Protein AF-A0A147KEQ2-F1 (afdb_monomer_lite)

Foldseek 3Di:
DAFKKKKFFQDDPAQLLLQQLLCQLQLFQAKEDERFKIKTKHQLCVQQNFHDMKIKMKGFPDPPVPDDDCVQPLFLSVNTGMMIMIGTHNRSQVRADDDPSHSQVSSVVSCVVVQGWMWMAGDVRQWTQWTAHNVPGIDGDVVTHGRPDNVNCVPPPSNPPDPPPDPDDPQQQQAWWKWKWKDDDQWIWIFTAPHALHATFPDTYIYSHDLVPQLVQLVNVVSSSSQRSVPDTRDGDPCPLVVVCVVVVHHSQVRQVPIFMWMWIDHRFKIWIFTFHQDPDDSRGDHGHHTQDMDGDDPGSNSSSVVSSVSVVSSVVVD

Secondary structure (DSSP, 8-state):
--EEEEEEES--S-HHHHHHHHHHHTT-SEEEE-SSEEEEEEEHHHHHS-SSEEEEEEEE----SSSS--TTTTSGGGG--EEEEEEE-HHHHHTS-STTS-HHHHHHHHHGGG-S-EEEEETTTTEEEEEEETTTEEEEEEEEEETT-THHHHH-GGGSPPPPPP--SSS----SEEEEEEEETTEEEEEEESSTT--BBSPEEEESS-TT-HHHHHHHHHHHHHHHHTSS--PBPS-HHHHHHHHHTS-HHHHHHH--EEEEEE-SSEEEEEEE-PPTTS-----EEEEEEEEEPPSSHHHHHHHHHHHHHHHHH--

Radius of gyration: 20.75 Å; chains: 1; bounding box: 40×43×59 Å

Structure (mmCIF, N/CA/C/O backbone):
data_AF-A0A147KEQ2-F1
#
_entry.id   AF-A0A147KEQ2-F1
#
loop_
_atom_site.group_PDB
_atom_site.id
_atom_site.type_symbol
_atom_site.label_atom_id
_atom_site.label_alt_id
_atom_site.label_comp_id
_atom_site.label_asym_id
_atom_site.label_entity_id
_atom_site.label_seq_id
_atom_site.pdbx_PDB_ins_code
_atom_site.Cartn_x
_atom_site.Cartn_y
_atom_site.Cartn_z
_atom_site.occupancy
_atom_site.B_iso_or_equiv
_atom_site.auth_seq_id
_atom_site.auth_comp_id
_atom_site.auth_asym_id
_atom_site.auth_atom_id
_atom_site.pdbx_PDB_model_num
ATOM 1 N N . MET A 1 1 ? 4.276 16.024 20.738 1.00 52.38 1 MET A N 1
ATOM 2 C CA . MET A 1 1 ? 3.709 14.678 20.564 1.00 52.38 1 MET A CA 1
ATOM 3 C C . MET A 1 1 ? 2.244 14.835 20.260 1.00 52.38 1 MET A C 1
ATOM 5 O O . MET A 1 1 ? 1.554 15.403 21.098 1.00 52.38 1 MET A O 1
ATOM 9 N N . GLY A 1 2 ? 1.858 14.538 19.021 1.00 70.56 2 GLY A N 1
ATOM 10 C CA . GLY A 1 2 ? 0.470 14.537 18.566 1.00 70.56 2 GLY A CA 1
ATOM 11 C C . GLY A 1 2 ? -0.326 13.374 19.154 1.00 70.56 2 GLY A C 1
ATOM 12 O O . GLY A 1 2 ? 0.049 12.885 20.215 1.00 70.56 2 GLY A O 1
ATOM 13 N N . GLY A 1 3 ? -1.398 12.977 18.476 1.00 80.12 3 GLY A N 1
ATOM 14 C CA . GLY A 1 3 ? -2.127 11.750 18.787 1.00 80.12 3 GLY A CA 1
ATOM 15 C C . GLY A 1 3 ? -1.758 10.647 17.797 1.00 80.12 3 GLY A C 1
ATOM 16 O O . GLY A 1 3 ? -1.505 10.941 16.624 1.00 80.12 3 GLY A O 1
ATOM 17 N N . THR A 1 4 ? -1.772 9.404 18.271 1.00 87.56 4 THR A N 1
ATOM 18 C CA . THR A 1 4 ? -1.543 8.200 17.463 1.00 87.56 4 THR A CA 1
ATOM 19 C C . THR A 1 4 ? -2.765 7.286 17.539 1.00 87.56 4 THR A C 1
ATOM 21 O O . THR A 1 4 ? -3.478 7.251 18.547 1.00 87.56 4 THR A O 1
ATOM 24 N N . VAL A 1 5 ? -3.062 6.595 16.439 1.00 89.81 5 VAL A N 1
ATOM 25 C CA . VAL A 1 5 ? -4.038 5.500 16.403 1.00 89.81 5 VAL A CA 1
ATOM 26 C C . VAL A 1 5 ? -3.455 4.314 15.655 1.00 89.81 5 VAL A C 1
ATOM 28 O O . VAL A 1 5 ? -2.914 4.495 14.563 1.00 89.81 5 VAL A O 1
ATOM 31 N N . ASP A 1 6 ? -3.652 3.122 16.211 1.00 93.25 6 ASP A N 1
ATOM 32 C CA . ASP A 1 6 ? -2.986 1.910 15.738 1.00 93.25 6 ASP A CA 1
ATOM 33 C C . ASP A 1 6 ? -4.007 0.861 15.304 1.00 93.25 6 ASP A C 1
ATOM 35 O O . ASP A 1 6 ? -5.067 0.670 15.922 1.00 93.25 6 ASP A O 1
ATOM 39 N N . PHE A 1 7 ? -3.693 0.186 14.203 1.00 95.00 7 PHE A N 1
ATOM 40 C CA . PHE A 1 7 ? -4.479 -0.914 13.669 1.00 95.00 7 PHE A CA 1
ATOM 41 C C . PHE A 1 7 ? -3.610 -2.154 13.550 1.00 95.00 7 PHE A C 1
ATOM 43 O O . PHE A 1 7 ? -2.604 -2.140 12.848 1.00 95.00 7 PHE A O 1
ATOM 50 N N . TYR A 1 8 ? -4.048 -3.247 14.163 1.00 93.44 8 TYR A N 1
ATOM 51 C CA . TYR A 1 8 ? -3.336 -4.517 14.118 1.00 93.44 8 TYR A CA 1
ATOM 52 C C . TYR A 1 8 ? -4.062 -5.476 13.195 1.00 93.44 8 TYR A C 1
ATOM 54 O O . TYR A 1 8 ? -5.274 -5.679 13.315 1.00 93.44 8 TYR A O 1
ATOM 62 N N . ILE A 1 9 ? -3.328 -6.038 12.244 1.00 91.56 9 ILE A N 1
ATOM 63 C CA . ILE A 1 9 ? -3.876 -6.849 11.163 1.00 91.56 9 ILE A CA 1
ATOM 64 C C . ILE A 1 9 ? -3.332 -8.258 11.289 1.00 91.56 9 ILE A C 1
ATOM 66 O O . ILE A 1 9 ? -2.126 -8.483 11.404 1.00 91.56 9 ILE A O 1
ATOM 70 N N . ARG A 1 10 ? -4.260 -9.217 11.265 1.00 86.81 10 ARG A N 1
ATOM 71 C CA . ARG A 1 10 ? -3.956 -10.589 11.635 1.00 86.81 10 ARG A CA 1
ATOM 72 C C . ARG A 1 10 ? -2.994 -11.276 10.675 1.00 86.81 10 ARG A C 1
ATOM 74 O O . ARG A 1 10 ? -1.922 -11.715 11.060 1.00 86.81 10 ARG A O 1
ATOM 81 N N . ASP A 1 11 ? -3.415 -11.380 9.425 1.00 81.25 11 ASP A N 1
ATOM 82 C CA . ASP A 1 11 ? -2.661 -12.042 8.373 1.00 81.25 11 ASP A CA 1
ATOM 83 C C . ASP A 1 11 ? -3.002 -11.369 7.046 1.00 81.25 11 ASP A C 1
ATOM 85 O O . ASP A 1 11 ? -4.174 -11.170 6.716 1.00 81.25 11 ASP A O 1
ATOM 89 N N . PHE A 1 12 ? -1.977 -10.979 6.302 1.00 83.31 12 PHE A N 1
ATOM 90 C CA . PHE A 1 12 ? -2.104 -10.330 5.006 1.00 83.31 12 PHE A CA 1
ATOM 91 C C . PHE A 1 12 ? -1.029 -10.903 4.075 1.00 83.31 12 PHE A C 1
ATOM 93 O O . PHE A 1 12 ? 0.058 -11.220 4.555 1.00 83.31 12 PHE A O 1
ATOM 100 N N . PRO A 1 13 ? -1.265 -11.016 2.753 1.00 80.94 13 PRO A N 1
ATOM 101 C CA . PRO A 1 13 ? -0.308 -11.621 1.815 1.00 80.94 13 PRO A CA 1
ATOM 102 C C . PRO A 1 13 ? 1.092 -10.979 1.705 1.00 80.94 13 PRO A C 1
ATOM 104 O O . PRO A 1 13 ? 1.870 -11.397 0.852 1.00 80.94 13 PRO A O 1
ATOM 107 N N . GLY A 1 14 ? 1.412 -9.957 2.501 1.00 86.31 14 GLY A N 1
ATOM 108 C CA . GLY A 1 14 ? 2.726 -9.319 2.569 1.00 86.31 14 GLY A CA 1
ATOM 109 C C . GLY A 1 14 ? 2.641 -7.821 2.860 1.00 86.31 14 GLY A C 1
ATOM 110 O O . GLY A 1 14 ? 1.653 -7.175 2.496 1.00 86.31 14 GLY A O 1
ATOM 111 N N . LEU A 1 15 ? 3.711 -7.268 3.447 1.00 90.38 15 LEU A N 1
ATOM 112 C CA . LEU A 1 15 ? 3.828 -5.851 3.815 1.00 90.38 15 LEU A CA 1
ATOM 113 C C . LEU A 1 15 ? 3.483 -4.929 2.638 1.00 90.38 15 LEU A C 1
ATOM 115 O O . LEU A 1 15 ? 2.547 -4.149 2.727 1.00 90.38 15 LEU A O 1
ATOM 119 N N . VAL A 1 16 ? 4.155 -5.080 1.490 1.00 91.38 16 VAL A N 1
ATOM 120 C CA . VAL A 1 16 ? 3.936 -4.213 0.315 1.00 91.38 16 VAL A CA 1
ATOM 121 C C . VAL A 1 16 ? 2.481 -4.228 -0.154 1.00 91.38 16 VAL A C 1
ATOM 123 O O . VAL A 1 16 ? 1.911 -3.176 -0.446 1.00 91.38 16 VAL A O 1
ATOM 126 N N . ARG A 1 17 ? 1.853 -5.409 -0.213 1.00 90.19 17 ARG A N 1
ATOM 127 C CA . ARG A 1 17 ? 0.449 -5.528 -0.631 1.00 90.19 17 ARG A CA 1
ATOM 128 C C . ARG A 1 17 ? -0.471 -4.839 0.371 1.00 90.19 17 ARG A C 1
ATOM 130 O O . ARG A 1 17 ? -1.402 -4.150 -0.046 1.00 90.19 17 ARG A O 1
ATOM 137 N N . LEU A 1 18 ? -0.194 -4.994 1.667 1.00 92.88 18 LEU A N 1
ATOM 138 C CA . LEU A 1 18 ? -0.937 -4.316 2.722 1.00 92.88 18 LEU A CA 1
ATOM 139 C C . LEU A 1 18 ? -0.790 -2.799 2.602 1.00 92.88 18 LEU A C 1
ATOM 141 O O . LEU A 1 18 ? -1.793 -2.092 2.613 1.00 92.88 18 LEU A O 1
ATOM 145 N N . SER A 1 19 ? 0.432 -2.299 2.418 1.00 95.00 19 SER A N 1
ATOM 146 C CA . SER A 1 19 ? 0.717 -0.869 2.298 1.00 95.00 19 SER A CA 1
ATOM 147 C C . SER A 1 19 ? 0.013 -0.243 1.097 1.00 95.00 19 SER A C 1
ATOM 149 O O . SER A 1 19 ? -0.585 0.819 1.235 1.00 95.00 19 SER A O 1
ATOM 151 N N . VAL A 1 20 ? 0.009 -0.909 -0.065 1.00 93.00 20 VAL A N 1
ATOM 152 C CA . VAL A 1 20 ? -0.732 -0.448 -1.255 1.00 93.00 20 VAL A CA 1
ATOM 153 C C . VAL A 1 20 ? -2.232 -0.396 -0.975 1.00 93.00 20 VAL A C 1
ATOM 155 O O . VAL A 1 20 ? -2.896 0.593 -1.295 1.00 93.00 20 VAL A O 1
ATOM 158 N N . ALA A 1 21 ? -2.779 -1.439 -0.350 1.00 91.88 21 ALA A N 1
ATOM 159 C CA . ALA A 1 21 ? -4.201 -1.512 -0.053 1.00 91.88 21 ALA A CA 1
ATOM 160 C C . ALA A 1 21 ? -4.627 -0.481 1.013 1.00 91.88 21 ALA A C 1
ATOM 162 O O . ALA A 1 21 ? -5.674 0.155 0.869 1.00 91.88 21 ALA A O 1
ATOM 163 N N . ALA A 1 22 ? -3.797 -0.248 2.032 1.00 94.19 22 ALA A N 1
ATOM 164 C CA . ALA A 1 22 ? -4.000 0.773 3.057 1.00 94.19 22 ALA A CA 1
ATOM 165 C C . ALA A 1 22 ? -3.891 2.191 2.476 1.00 94.19 22 ALA A C 1
ATOM 167 O O . ALA A 1 22 ? -4.789 3.010 2.678 1.00 94.19 22 ALA A O 1
ATOM 168 N N . ALA A 1 23 ? -2.856 2.468 1.677 1.00 93.81 23 ALA A N 1
ATOM 169 C CA . ALA A 1 23 ? -2.691 3.742 0.980 1.00 93.81 23 ALA A CA 1
ATOM 170 C C . ALA A 1 23 ? -3.885 4.034 0.061 1.00 93.81 23 ALA A C 1
ATOM 172 O O . ALA A 1 23 ? -4.382 5.160 0.034 1.00 93.81 23 ALA A O 1
ATOM 173 N N . ARG A 1 24 ? -4.430 3.015 -0.617 1.00 90.56 24 ARG A N 1
ATOM 174 C CA . ARG A 1 24 ? -5.682 3.131 -1.379 1.00 90.56 24 ARG A CA 1
ATOM 175 C C . ARG A 1 24 ? -6.878 3.442 -0.479 1.00 90.56 24 ARG A C 1
ATOM 177 O O . ARG A 1 24 ? -7.635 4.364 -0.784 1.00 90.56 24 ARG A O 1
ATOM 184 N N . ALA A 1 25 ? -7.065 2.699 0.613 1.00 91.38 25 ALA A N 1
ATOM 185 C CA . ALA A 1 25 ? -8.174 2.905 1.549 1.00 91.38 25 ALA A CA 1
ATOM 186 C C . ALA A 1 25 ? -8.169 4.329 2.135 1.00 91.38 25 ALA A C 1
ATOM 188 O O . ALA A 1 25 ? -9.226 4.941 2.321 1.00 91.38 25 ALA A O 1
ATOM 189 N N . PHE A 1 26 ? -6.974 4.879 2.346 1.00 93.00 26 PHE A N 1
ATOM 190 C CA . PHE A 1 26 ? -6.746 6.246 2.798 1.00 93.00 26 PHE A CA 1
ATOM 191 C C . PHE A 1 26 ? -6.518 7.254 1.663 1.00 93.00 26 PHE A C 1
ATOM 193 O O . PHE A 1 26 ? -6.190 8.404 1.927 1.00 93.00 26 PHE A O 1
ATOM 200 N N . ARG A 1 27 ? -6.742 6.876 0.399 1.00 90.56 27 ARG A N 1
ATOM 201 C CA . ARG A 1 27 ? -6.652 7.776 -0.767 1.00 90.56 27 ARG A CA 1
ATOM 202 C C . ARG A 1 27 ? -5.338 8.569 -0.834 1.00 90.56 27 ARG A C 1
ATOM 204 O O . ARG A 1 27 ? -5.335 9.719 -1.270 1.00 90.56 27 ARG A O 1
ATOM 211 N N . SER A 1 28 ? -4.239 7.970 -0.390 1.00 92.25 28 SER A N 1
ATOM 212 C CA . SER A 1 28 ? -2.930 8.606 -0.449 1.00 92.25 28 SER A CA 1
ATOM 213 C C . SER A 1 28 ? -2.462 8.719 -1.908 1.00 92.25 28 SER A C 1
ATOM 215 O O . SER A 1 28 ? -2.630 7.764 -2.676 1.00 92.25 28 SER A O 1
ATOM 217 N N . PRO A 1 29 ? -1.889 9.863 -2.326 1.00 91.44 29 PRO A N 1
ATOM 218 C CA . PRO A 1 29 ? -1.393 10.031 -3.690 1.00 91.44 29 PRO A CA 1
ATOM 219 C C . PRO A 1 29 ? -0.127 9.211 -3.961 1.00 91.44 29 PRO A C 1
ATOM 221 O O . PRO A 1 29 ? 0.128 8.865 -5.114 1.00 91.44 29 PRO A O 1
ATOM 224 N N . ALA A 1 30 ? 0.653 8.889 -2.926 1.00 93.25 30 ALA A N 1
ATOM 225 C CA . ALA A 1 30 ? 1.900 8.148 -3.048 1.00 93.25 30 ALA A CA 1
ATOM 226 C C . ALA A 1 30 ? 2.258 7.416 -1.758 1.00 93.25 30 ALA A C 1
ATOM 228 O O . ALA A 1 30 ? 1.902 7.860 -0.670 1.00 93.25 30 ALA A O 1
ATOM 229 N N . LEU A 1 31 ? 3.003 6.322 -1.894 1.00 94.88 31 LEU A N 1
ATOM 230 C CA . LEU A 1 31 ? 3.581 5.595 -0.774 1.00 94.88 31 LEU A CA 1
ATOM 231 C C . LEU A 1 31 ? 5.037 5.243 -1.062 1.00 94.88 31 LEU A C 1
ATOM 233 O O . LEU A 1 31 ? 5.384 4.871 -2.183 1.00 94.88 31 LEU A O 1
ATOM 237 N N . MET A 1 32 ? 5.865 5.297 -0.026 1.00 94.81 32 MET A N 1
ATOM 238 C CA . MET A 1 32 ? 7.230 4.793 -0.070 1.00 94.81 32 MET A CA 1
ATOM 239 C C . MET A 1 32 ? 7.308 3.498 0.732 1.00 94.81 32 MET A C 1
ATOM 241 O O . MET A 1 32 ? 6.952 3.484 1.906 1.00 94.81 32 MET A O 1
ATOM 245 N N . ALA A 1 33 ? 7.761 2.412 0.111 1.00 93.06 33 ALA A N 1
ATOM 246 C CA . ALA A 1 33 ? 7.866 1.104 0.755 1.00 93.06 33 ALA A CA 1
ATOM 247 C C . ALA A 1 33 ? 9.288 0.543 0.681 1.00 93.06 33 ALA A C 1
ATOM 249 O O . ALA A 1 33 ? 9.998 0.701 -0.313 1.00 93.06 33 ALA A O 1
ATOM 250 N N . GLY A 1 34 ? 9.697 -0.121 1.754 1.00 87.00 34 GLY A N 1
ATOM 251 C CA . GLY A 1 34 ? 10.879 -0.965 1.837 1.00 87.00 34 GLY A CA 1
ATOM 252 C C . GLY A 1 34 ? 10.498 -2.413 2.143 1.00 87.00 34 GLY A C 1
ATOM 253 O O . GLY A 1 34 ? 9.339 -2.805 2.023 1.00 87.00 34 GLY A O 1
ATOM 254 N N . ALA A 1 35 ? 11.498 -3.210 2.519 1.00 83.38 35 ALA A N 1
ATOM 255 C CA . ALA A 1 35 ? 11.290 -4.597 2.931 1.00 83.38 35 ALA A CA 1
ATOM 256 C C . ALA A 1 35 ? 10.662 -4.718 4.333 1.00 83.38 35 ALA A C 1
ATOM 258 O O . ALA A 1 35 ? 9.923 -5.664 4.575 1.00 83.38 35 ALA A O 1
ATOM 259 N N . GLU A 1 36 ? 10.958 -3.771 5.227 1.00 86.12 36 GLU A N 1
ATOM 260 C CA . GLU A 1 36 ? 10.592 -3.832 6.653 1.00 86.12 36 GLU A CA 1
ATOM 261 C C . GLU A 1 36 ? 9.460 -2.859 7.016 1.00 86.12 36 GLU A C 1
ATOM 263 O O . GLU A 1 36 ? 8.611 -3.173 7.842 1.00 86.12 36 GLU A O 1
ATOM 268 N N . GLU A 1 37 ? 9.413 -1.698 6.358 1.00 91.81 37 GLU A N 1
ATOM 269 C CA . GLU A 1 37 ? 8.437 -0.641 6.631 1.00 91.81 37 GLU A CA 1
ATOM 270 C C . GLU A 1 37 ? 7.915 -0.007 5.336 1.00 91.81 37 GLU A C 1
ATOM 272 O O . GLU A 1 37 ? 8.603 0.037 4.309 1.00 91.81 37 GLU A O 1
ATOM 277 N N . ALA A 1 38 ? 6.713 0.555 5.395 1.00 95.44 38 ALA A N 1
ATOM 278 C CA . ALA A 1 38 ? 6.206 1.486 4.397 1.00 95.44 38 ALA A CA 1
ATOM 279 C C . ALA A 1 38 ? 5.615 2.725 5.063 1.00 95.44 38 ALA A C 1
ATOM 281 O O . ALA A 1 38 ? 5.045 2.645 6.146 1.00 95.44 38 ALA A O 1
ATOM 282 N N . ARG A 1 39 ? 5.724 3.873 4.393 1.00 96.69 39 ARG A N 1
ATOM 283 C CA . ARG A 1 39 ? 5.255 5.163 4.899 1.00 96.69 39 ARG A CA 1
ATOM 284 C C . ARG A 1 39 ? 4.529 5.956 3.832 1.00 96.69 39 ARG A C 1
ATOM 286 O O . ARG A 1 39 ? 4.918 5.946 2.660 1.00 96.69 39 ARG A O 1
ATOM 293 N N . PHE A 1 40 ? 3.491 6.675 4.236 1.00 95.94 40 PHE A N 1
ATOM 294 C CA . PHE A 1 40 ? 2.772 7.597 3.365 1.00 95.94 40 PHE A CA 1
ATOM 295 C C . PHE A 1 40 ? 2.012 8.655 4.158 1.00 95.94 40 PHE A C 1
ATOM 297 O O . PHE A 1 40 ? 1.749 8.499 5.344 1.00 95.94 40 PHE A O 1
ATOM 304 N N . PHE A 1 41 ? 1.630 9.739 3.486 1.00 93.81 41 PHE A N 1
ATOM 305 C CA . PHE A 1 41 ? 0.829 10.800 4.091 1.00 93.81 41 PHE A CA 1
ATOM 306 C C . PHE A 1 41 ? -0.619 10.728 3.634 1.00 93.81 41 PHE A C 1
ATOM 308 O O . PHE A 1 41 ? -0.920 10.324 2.505 1.00 93.81 41 PHE A O 1
ATOM 315 N N . VAL A 1 42 ? -1.521 11.157 4.509 1.00 93.00 42 VAL A N 1
ATOM 316 C CA . VAL A 1 42 ? -2.957 11.201 4.237 1.00 93.00 42 VAL A CA 1
ATOM 317 C C . VAL A 1 42 ? -3.529 12.568 4.587 1.00 93.00 42 VAL A C 1
ATOM 319 O O . VAL A 1 42 ? -3.149 13.176 5.588 1.00 93.00 42 VAL A O 1
ATOM 322 N N . ASP A 1 43 ? -4.456 13.048 3.760 1.00 91.94 43 ASP A N 1
ATOM 323 C CA . ASP A 1 43 ? -5.248 14.247 4.034 1.00 91.94 43 ASP A CA 1
ATOM 324 C C . ASP A 1 43 ? -6.480 13.863 4.866 1.00 91.94 43 ASP A C 1
ATOM 326 O O . ASP A 1 43 ? -7.415 13.210 4.386 1.00 91.94 43 ASP A O 1
ATOM 330 N N . LEU A 1 44 ? -6.480 14.256 6.140 1.00 91.06 44 LEU A N 1
ATOM 331 C CA . LEU A 1 44 ? -7.560 13.929 7.065 1.00 91.06 44 LEU A CA 1
ATOM 332 C C . LEU A 1 44 ? -8.830 14.737 6.789 1.00 91.06 44 LEU A C 1
ATOM 334 O O . LEU A 1 44 ? -9.927 14.281 7.132 1.00 91.06 44 LEU A O 1
ATOM 338 N N . GLU A 1 45 ? -8.736 15.891 6.130 1.00 90.12 45 GLU A N 1
ATOM 339 C CA . GLU A 1 45 ? -9.911 16.696 5.812 1.00 90.12 45 GLU A CA 1
ATOM 340 C C . GLU A 1 45 ? -10.766 15.957 4.781 1.00 90.12 45 GLU A C 1
ATOM 342 O O . GLU A 1 45 ? -11.961 15.730 4.997 1.00 90.12 45 GLU A O 1
ATOM 347 N N . ALA A 1 46 ? -10.126 15.454 3.725 1.00 85.25 46 ALA A N 1
ATOM 348 C CA . ALA A 1 46 ? -10.774 14.664 2.684 1.00 85.25 46 ALA A CA 1
ATOM 349 C C . ALA A 1 46 ? -11.293 13.296 3.176 1.00 85.25 46 ALA A C 1
ATOM 351 O O . ALA A 1 46 ? -12.276 12.769 2.638 1.00 85.25 46 ALA A O 1
ATOM 352 N N . LEU A 1 47 ? -10.641 12.690 4.175 1.00 86.44 47 LEU A N 1
ATOM 353 C CA . LEU A 1 47 ? -10.969 11.337 4.639 1.00 86.44 47 LEU A CA 1
ATOM 354 C C . LEU A 1 47 ? -11.988 11.294 5.768 1.00 86.44 47 LEU A C 1
ATOM 356 O O . LEU A 1 47 ? -12.908 10.463 5.739 1.00 86.44 47 LEU A O 1
ATOM 360 N N . VAL A 1 48 ? -11.785 12.145 6.772 1.00 86.88 48 VAL A N 1
ATOM 361 C CA . VAL A 1 48 ? -12.490 12.105 8.054 1.00 86.88 48 VAL A CA 1
ATOM 362 C C . VAL A 1 48 ? -13.110 13.450 8.441 1.00 86.88 48 VAL A C 1
ATOM 364 O O . VAL A 1 48 ? -13.817 13.506 9.453 1.00 86.88 48 VAL A O 1
ATOM 367 N N . GLY A 1 49 ? -12.938 14.498 7.626 1.00 86.06 49 GLY A N 1
ATOM 368 C CA . GLY A 1 49 ? -13.537 15.819 7.827 1.00 86.06 49 GLY A CA 1
ATOM 369 C C . GLY A 1 49 ? -12.867 16.640 8.927 1.00 86.06 49 GLY A C 1
ATOM 370 O O . GLY A 1 49 ? -13.551 17.427 9.578 1.00 86.06 49 GLY A O 1
ATOM 371 N N . VAL A 1 50 ? -11.575 16.408 9.183 1.00 87.25 50 VAL A N 1
ATOM 372 C CA . VAL A 1 50 ? -10.792 17.126 10.201 1.00 87.25 50 VAL A CA 1
ATOM 373 C C . VAL A 1 50 ? -9.573 17.767 9.539 1.00 87.25 50 VAL A C 1
ATOM 375 O O . VAL A 1 50 ? -8.837 17.046 8.870 1.00 87.25 50 VAL A O 1
ATOM 378 N N . PRO A 1 51 ? -9.317 19.071 9.733 1.00 87.94 51 PRO A N 1
ATOM 379 C CA . PRO A 1 51 ? -8.151 19.729 9.159 1.00 87.94 51 PRO A CA 1
ATOM 380 C C . PRO A 1 51 ? -6.823 19.097 9.595 1.00 87.94 51 PRO A C 1
ATOM 382 O O . PRO A 1 51 ? -6.536 18.921 10.786 1.00 87.94 51 PRO A O 1
ATOM 385 N N . GLY A 1 52 ? -5.969 18.826 8.613 1.00 89.81 52 GLY A N 1
ATOM 386 C CA . GLY A 1 52 ? -4.594 18.395 8.828 1.00 89.81 52 GLY A CA 1
ATOM 387 C C . GLY A 1 52 ? -4.206 17.171 8.014 1.00 89.81 52 GLY A C 1
ATOM 388 O O . GLY A 1 52 ? -5.006 16.575 7.297 1.00 89.81 52 GLY A O 1
ATOM 389 N N . THR A 1 53 ? -2.942 16.801 8.153 1.00 91.88 53 THR A N 1
ATOM 390 C CA . THR A 1 53 ? -2.366 15.602 7.553 1.00 91.88 53 THR A CA 1
ATOM 391 C C . THR A 1 53 ? -1.969 14.624 8.648 1.00 91.88 53 THR A C 1
ATOM 393 O O . THR A 1 53 ? -1.670 15.040 9.772 1.00 91.88 53 THR A O 1
ATOM 396 N N . ALA A 1 54 ? -1.941 13.339 8.312 1.00 93.56 54 ALA A N 1
ATOM 397 C CA . ALA A 1 54 ? -1.325 12.317 9.147 1.00 93.56 54 ALA A CA 1
ATOM 398 C C . ALA A 1 54 ? -0.218 11.598 8.382 1.00 93.56 54 ALA A C 1
ATOM 400 O O . ALA A 1 54 ? -0.310 11.442 7.160 1.00 93.56 54 ALA A O 1
ATOM 401 N N . GLU A 1 55 ? 0.814 11.185 9.106 1.00 96.12 55 GLU A N 1
ATOM 402 C CA . GLU A 1 55 ? 1.777 10.195 8.633 1.00 96.12 55 GLU A CA 1
ATOM 403 C C . GLU A 1 55 ? 1.232 8.812 8.981 1.00 96.12 55 GLU A C 1
ATOM 405 O O . GLU A 1 55 ? 0.710 8.598 10.074 1.00 96.12 55 GLU A O 1
ATOM 410 N N . VAL A 1 56 ? 1.299 7.896 8.025 1.00 97.19 56 VAL A N 1
ATOM 411 C CA . VAL A 1 56 ? 0.916 6.500 8.196 1.00 97.19 56 VAL A CA 1
ATOM 412 C C . VAL A 1 56 ? 2.155 5.653 8.006 1.00 97.19 56 VAL A C 1
ATOM 414 O O . VAL A 1 56 ? 2.803 5.748 6.961 1.00 97.19 56 VAL A O 1
ATOM 417 N N . THR A 1 57 ? 2.427 4.802 8.983 1.00 97.25 57 THR A N 1
ATOM 418 C CA . THR A 1 57 ? 3.489 3.802 8.948 1.00 97.25 57 THR A CA 1
ATOM 419 C C . THR A 1 57 ? 2.850 2.419 8.932 1.00 97.25 57 THR A C 1
ATOM 421 O O . THR A 1 57 ? 1.854 2.188 9.611 1.00 97.25 57 THR A O 1
ATOM 424 N N . VAL A 1 58 ? 3.376 1.518 8.106 1.00 96.50 58 VAL A N 1
ATOM 425 C CA . VAL A 1 58 ? 2.962 0.113 8.032 1.00 96.50 58 VAL A CA 1
ATOM 426 C C . VAL A 1 58 ? 4.192 -0.744 8.255 1.00 96.50 58 VAL A C 1
ATOM 428 O O . VAL A 1 58 ? 5.146 -0.640 7.482 1.00 96.50 58 VAL A O 1
ATOM 431 N N . GLU A 1 59 ? 4.151 -1.595 9.270 1.00 93.44 59 GLU A N 1
ATOM 432 C CA . GLU A 1 59 ? 5.273 -2.433 9.692 1.00 93.44 59 GLU A CA 1
ATOM 433 C C . GLU A 1 59 ? 4.820 -3.884 9.876 1.00 93.44 59 GLU A C 1
ATOM 435 O O . GLU A 1 59 ? 3.655 -4.172 10.170 1.00 93.44 59 GLU A O 1
ATOM 440 N N . GLU A 1 60 ? 5.746 -4.813 9.650 1.00 88.81 60 GLU A N 1
ATOM 441 C CA . GLU A 1 60 ? 5.575 -6.203 10.056 1.00 88.81 60 GLU A CA 1
ATOM 442 C C . GLU A 1 60 ? 6.038 -6.338 11.504 1.00 88.81 60 GLU A C 1
ATOM 444 O O . GLU A 1 60 ? 7.183 -6.032 11.830 1.00 88.81 60 GLU A O 1
ATOM 449 N N . LEU A 1 61 ? 5.139 -6.806 12.364 1.00 83.88 61 LEU A N 1
ATOM 450 C CA . LEU A 1 61 ? 5.453 -7.180 13.730 1.00 83.88 61 LEU A CA 1
ATOM 451 C C . LEU A 1 61 ? 6.311 -8.436 13.648 1.00 83.88 61 LEU A C 1
ATOM 453 O O . LEU A 1 61 ? 5.820 -9.530 13.367 1.00 83.88 61 LEU A O 1
ATOM 457 N N . LEU A 1 62 ? 7.619 -8.260 13.796 1.00 66.12 62 LEU A N 1
ATOM 458 C CA . LEU A 1 62 ? 8.532 -9.386 13.839 1.00 66.12 62 LEU A CA 1
ATOM 459 C C . LEU A 1 62 ? 8.194 -10.210 15.083 1.00 66.12 62 LEU A C 1
ATOM 461 O O . LEU A 1 62 ? 8.155 -9.675 16.191 1.00 66.12 62 LEU A O 1
ATOM 465 N N . ASP A 1 63 ? 7.990 -11.517 14.897 1.00 54.47 63 ASP A N 1
ATOM 466 C CA . ASP A 1 63 ? 8.118 -12.490 15.979 1.00 54.47 63 ASP A CA 1
ATOM 467 C C . ASP A 1 63 ? 9.557 -12.356 16.483 1.00 54.47 63 ASP A C 1
ATOM 469 O O . ASP A 1 63 ? 10.482 -12.972 15.942 1.00 54.47 63 ASP A O 1
ATOM 473 N N . GLU A 1 64 ? 9.789 -11.485 17.461 1.00 47.56 64 GLU A N 1
ATOM 474 C CA . GLU A 1 64 ? 11.095 -11.360 18.074 1.00 47.56 64 GLU A CA 1
ATOM 475 C C . GLU A 1 64 ? 11.380 -12.664 18.809 1.00 47.56 64 GLU A C 1
ATOM 477 O O . GLU A 1 64 ? 11.038 -12.875 19.972 1.00 47.56 64 GLU A O 1
ATOM 482 N N . SER A 1 65 ? 12.038 -13.581 18.107 1.00 41.34 65 SER A N 1
ATOM 483 C CA . SER A 1 65 ? 12.726 -14.699 18.710 1.00 41.34 65 SER A CA 1
ATOM 484 C C . SER A 1 65 ? 13.866 -14.149 19.575 1.00 41.34 65 SER A C 1
ATOM 486 O O . SER A 1 65 ? 15.022 -14.154 19.154 1.00 41.34 65 SER A O 1
ATOM 488 N N . GLY A 1 66 ? 13.548 -13.678 20.783 1.00 42.97 66 GLY A N 1
ATOM 489 C CA . GLY A 1 66 ? 14.463 -13.752 21.914 1.00 42.97 66 GLY A CA 1
ATOM 490 C C . GLY A 1 66 ? 14.564 -12.571 22.873 1.00 42.97 66 GLY A C 1
ATOM 491 O O . GLY A 1 66 ? 14.883 -12.852 24.023 1.00 42.97 66 GLY A O 1
ATOM 492 N N . GLU A 1 67 ? 14.347 -11.309 22.485 1.00 41.97 67 GLU A N 1
ATOM 493 C CA . GLU A 1 67 ? 14.676 -10.178 23.390 1.00 41.97 67 GLU A CA 1
ATOM 494 C C . GLU A 1 67 ? 13.710 -8.971 23.369 1.00 41.97 67 GLU A C 1
ATOM 496 O O . GLU A 1 67 ? 13.912 -8.035 24.144 1.00 41.97 67 GLU A O 1
ATOM 501 N N . GLY A 1 68 ? 12.631 -9.015 22.586 1.00 40.66 68 GLY A N 1
ATOM 502 C CA . GLY A 1 68 ? 11.562 -8.012 22.589 1.00 40.66 68 GLY A CA 1
ATOM 503 C C . GLY A 1 68 ? 10.496 -8.336 23.618 1.00 40.66 68 GLY A C 1
ATOM 504 O O . GLY A 1 68 ? 10.099 -9.489 23.774 1.00 40.66 68 GLY A O 1
ATOM 505 N N . GLU A 1 69 ? 10.067 -7.325 24.359 1.00 44.62 69 GLU A N 1
ATOM 506 C CA . GLU A 1 69 ? 9.119 -7.425 25.465 1.00 44.62 69 GLU A CA 1
ATOM 507 C C . GLU A 1 69 ? 7.859 -8.240 25.114 1.00 44.62 69 GLU A C 1
ATOM 509 O O . GLU A 1 69 ? 7.334 -8.165 24.005 1.00 44.62 69 GLU A O 1
ATOM 514 N N . GLU A 1 70 ? 7.339 -8.983 26.099 1.00 53.94 70 GLU A N 1
ATOM 515 C CA . GLU A 1 70 ? 6.093 -9.770 26.067 1.00 53.94 70 GLU A CA 1
ATOM 516 C C . GLU A 1 70 ? 4.820 -8.910 25.846 1.00 53.94 70 GLU A C 1
ATOM 518 O O . GLU A 1 70 ? 3.757 -9.255 26.359 1.00 53.94 70 GLU A O 1
ATOM 523 N N . MET A 1 71 ? 4.897 -7.781 25.127 1.00 58.62 71 MET A N 1
ATOM 524 C CA . MET A 1 71 ? 3.896 -6.706 25.122 1.00 58.62 71 MET A CA 1
ATOM 525 C C . MET A 1 71 ? 2.472 -7.192 24.832 1.00 58.62 71 MET A C 1
ATOM 527 O O . MET A 1 71 ? 1.524 -6.644 25.389 1.00 58.62 71 MET A O 1
ATOM 531 N N . PHE A 1 72 ? 2.311 -8.243 24.021 1.00 67.88 72 PHE A N 1
ATOM 532 C CA . PHE A 1 72 ? 0.997 -8.748 23.604 1.00 67.88 72 PHE A CA 1
ATOM 533 C C . PHE A 1 72 ? 0.707 -10.199 23.999 1.00 67.88 72 PHE A C 1
ATOM 535 O O . PHE A 1 72 ? -0.331 -10.734 23.600 1.00 67.88 72 PHE A O 1
ATOM 542 N N . SER A 1 73 ? 1.589 -10.835 24.774 1.00 67.38 73 SER A N 1
ATOM 543 C CA . SER A 1 73 ? 1.450 -12.242 25.166 1.00 67.38 73 SER A CA 1
ATOM 544 C C . SER A 1 73 ? 0.119 -12.486 25.885 1.00 67.38 73 SER A C 1
ATOM 546 O O . SER A 1 73 ? -0.171 -11.850 26.896 1.00 67.38 73 SER A O 1
ATOM 548 N N . GLY A 1 74 ? -0.702 -13.408 25.373 1.00 67.69 74 GLY A N 1
ATOM 549 C CA . GLY A 1 74 ? -1.993 -13.764 25.963 1.00 67.69 74 GLY A CA 1
ATOM 550 C C . GLY A 1 74 ? -3.192 -12.944 25.480 1.00 67.69 74 GLY A C 1
ATOM 551 O O . GLY A 1 74 ? -4.301 -13.189 25.950 1.00 67.69 74 GLY A O 1
ATOM 552 N N . THR A 1 75 ? -3.011 -12.024 24.530 1.00 75.06 75 THR A N 1
ATOM 553 C CA . THR A 1 75 ? -4.059 -11.099 24.058 1.00 75.06 75 THR A CA 1
ATOM 554 C C . THR A 1 75 ? -4.488 -11.401 22.617 1.00 75.06 75 THR A C 1
ATOM 556 O O . THR A 1 75 ? -3.810 -12.120 21.892 1.00 75.06 75 THR A O 1
ATOM 559 N N . ALA A 1 76 ? -5.589 -10.811 22.137 1.00 74.44 76 ALA A N 1
ATOM 560 C CA . ALA A 1 76 ? -5.991 -10.926 20.726 1.00 74.44 76 ALA A CA 1
ATOM 561 C C . ALA A 1 76 ? -4.943 -10.362 19.736 1.00 74.44 76 ALA A C 1
ATOM 563 O O . ALA A 1 76 ? -4.913 -10.769 18.571 1.00 74.44 76 ALA A O 1
ATOM 564 N N . LEU A 1 77 ? -4.075 -9.453 20.202 1.00 80.19 77 LEU A N 1
ATOM 565 C CA . LEU A 1 77 ? -2.984 -8.866 19.421 1.00 80.19 77 LEU A CA 1
ATOM 566 C C . LEU A 1 77 ? -1.850 -9.852 19.148 1.00 80.19 77 LEU A C 1
ATOM 568 O O . LEU A 1 77 ? -1.194 -9.720 18.122 1.00 80.19 77 LEU A O 1
ATOM 572 N N . GLU A 1 78 ? -1.689 -10.892 19.976 1.00 79.62 78 GLU A N 1
ATOM 573 C CA . GLU A 1 78 ? -0.669 -11.939 19.787 1.00 79.62 78 GLU A CA 1
ATOM 574 C C . GLU A 1 78 ? -0.806 -12.667 18.442 1.00 79.62 78 GLU A C 1
ATOM 576 O O . GLU A 1 78 ? 0.130 -13.281 17.946 1.00 79.62 78 GLU A O 1
ATOM 581 N N . SER A 1 79 ? -2.006 -12.630 17.857 1.00 79.06 79 SER A N 1
ATOM 582 C CA . SER A 1 79 ? -2.303 -13.255 16.571 1.00 79.06 79 SER A CA 1
ATOM 583 C C . SER A 1 79 ? -2.038 -12.337 15.375 1.00 79.06 79 SER A C 1
ATOM 585 O O . SER A 1 79 ? -2.273 -12.771 14.247 1.00 79.06 79 SER A O 1
ATOM 587 N N . CYS A 1 80 ? -1.639 -11.080 15.597 1.00 86.75 80 CYS A N 1
ATOM 588 C CA . CYS A 1 80 ? -1.437 -10.092 14.545 1.00 86.75 80 CYS A CA 1
ATOM 589 C C . CYS A 1 80 ? 0.001 -10.029 14.053 1.00 86.75 80 CYS A C 1
ATOM 591 O O . CYS A 1 80 ? 0.938 -10.060 14.838 1.00 86.75 80 CYS A O 1
ATOM 593 N N . ARG A 1 81 ? 0.148 -9.913 12.730 1.00 87.69 81 ARG A N 1
ATOM 594 C CA . ARG A 1 81 ? 1.442 -9.876 12.044 1.00 87.69 81 ARG A CA 1
ATOM 595 C C . ARG A 1 81 ? 1.833 -8.482 11.571 1.00 87.69 81 ARG A C 1
ATOM 597 O O . ARG A 1 81 ? 3.003 -8.235 11.326 1.00 87.69 81 ARG A O 1
ATOM 604 N N . TYR A 1 82 ? 0.875 -7.580 11.395 1.00 91.75 82 TYR A N 1
ATOM 605 C CA . TYR A 1 82 ? 1.148 -6.244 10.871 1.00 91.75 82 TYR A CA 1
ATOM 606 C C . TYR A 1 82 ? 0.534 -5.171 11.753 1.00 91.75 82 TYR A C 1
ATOM 608 O O . TYR A 1 82 ? -0.557 -5.362 12.298 1.00 91.75 82 TYR A O 1
ATOM 616 N N . GLU A 1 83 ? 1.198 -4.025 11.802 1.00 94.12 83 GLU A N 1
ATOM 617 C CA . GLU A 1 83 ? 0.707 -2.804 12.425 1.00 94.12 83 GLU A CA 1
ATOM 618 C C . GLU A 1 83 ? 0.595 -1.690 11.381 1.00 94.12 83 GLU A C 1
ATOM 620 O O . GLU A 1 83 ? 1.439 -1.550 10.494 1.00 94.12 83 GLU A O 1
ATOM 625 N N . ILE A 1 84 ? -0.481 -0.911 11.472 1.00 96.44 84 ILE A N 1
ATOM 626 C CA . ILE A 1 84 ? -0.636 0.368 10.786 1.00 96.44 84 ILE A CA 1
ATOM 627 C C . ILE A 1 84 ? -0.798 1.448 11.852 1.00 96.44 84 ILE A C 1
ATOM 629 O O . ILE A 1 84 ? -1.868 1.546 12.456 1.00 96.44 84 ILE A O 1
ATOM 633 N N . SER A 1 85 ? 0.217 2.284 12.024 1.00 95.50 85 SER A N 1
ATOM 634 C CA . SER A 1 85 ? 0.208 3.404 12.968 1.00 95.50 85 SER A CA 1
ATOM 635 C C . SER A 1 85 ? -0.072 4.700 12.209 1.00 95.50 85 SER A C 1
ATOM 637 O O . SER A 1 85 ? 0.508 4.958 11.150 1.00 95.50 85 SER A O 1
ATOM 639 N N . VAL A 1 86 ? -0.984 5.526 12.718 1.00 94.69 86 VAL A N 1
ATOM 640 C CA . VAL A 1 86 ? -1.349 6.811 12.105 1.00 94.69 86 VAL A CA 1
ATOM 641 C C . VAL A 1 86 ? -1.108 7.943 13.093 1.00 94.69 86 VAL A C 1
ATOM 643 O O . VAL A 1 86 ? -1.875 8.117 14.041 1.00 94.69 86 VAL A O 1
ATOM 646 N N . GLU A 1 87 ? -0.076 8.746 12.840 1.00 93.06 87 GLU A N 1
ATOM 647 C CA . GLU A 1 87 ? 0.305 9.886 13.677 1.00 93.06 87 GLU A CA 1
ATOM 648 C C . GLU A 1 87 ? -0.227 11.200 13.089 1.00 93.06 87 GLU A C 1
ATOM 650 O O . GLU A 1 87 ? -0.007 11.532 11.921 1.00 93.06 87 GLU A O 1
ATOM 655 N N . PHE A 1 88 ? -0.910 11.997 13.913 1.00 90.00 88 PHE A N 1
ATOM 656 C CA . PHE A 1 88 ? -1.436 13.309 13.531 1.00 90.00 88 PHE A CA 1
ATOM 657 C C . PHE A 1 88 ? -1.184 14.371 14.599 1.00 90.00 88 PHE A C 1
ATOM 659 O O . PHE A 1 88 ? -0.973 14.099 15.776 1.00 90.00 88 PHE A O 1
ATOM 666 N N . SER A 1 89 ? -1.220 15.642 14.195 1.00 88.31 89 SER A N 1
ATOM 667 C CA . SER A 1 89 ? -0.863 16.753 15.082 1.00 88.31 89 SER A CA 1
ATOM 668 C C . SER A 1 89 ? -1.818 16.920 16.280 1.00 88.31 89 SER A C 1
ATOM 670 O O . SER A 1 89 ? -3.020 16.682 16.173 1.00 88.31 89 SER A O 1
ATOM 672 N N . ARG A 1 90 ? -1.320 17.486 17.394 1.00 83.62 90 ARG A N 1
ATOM 673 C CA . ARG A 1 90 ? -2.157 17.889 18.553 1.00 83.62 90 ARG A CA 1
ATOM 674 C C . ARG A 1 90 ? -3.311 18.815 18.174 1.00 83.62 90 ARG A C 1
ATOM 676 O O . ARG A 1 90 ? -4.342 18.839 18.834 1.00 83.62 90 ARG A O 1
ATOM 683 N N . ARG A 1 91 ? -3.109 19.645 17.146 1.00 85.25 91 ARG A N 1
ATOM 684 C CA . ARG A 1 91 ? -4.145 20.555 16.658 1.00 85.25 91 ARG A CA 1
ATOM 685 C C . ARG A 1 91 ? -5.294 19.760 16.045 1.00 85.25 91 ARG A C 1
ATOM 687 O O . ARG A 1 91 ? -6.440 19.990 16.402 1.00 85.25 91 ARG A O 1
ATOM 694 N N . THR A 1 92 ? -4.963 18.821 15.165 1.00 85.25 92 THR A N 1
ATOM 695 C CA . THR A 1 92 ? -5.921 17.909 14.534 1.00 85.25 92 THR A CA 1
ATOM 696 C C . THR A 1 92 ? -6.682 17.103 15.589 1.00 85.25 92 THR A C 1
ATOM 698 O O . THR A 1 92 ? -7.902 17.000 15.521 1.00 85.25 92 THR A O 1
ATOM 701 N N . GLU A 1 93 ? -5.981 16.600 16.607 1.00 81.94 93 GLU A N 1
ATOM 702 C CA . GLU A 1 93 ? -6.586 15.891 17.738 1.00 81.94 93 GLU A CA 1
ATOM 703 C C . GLU A 1 93 ? -7.604 16.761 18.500 1.00 81.94 93 GLU A C 1
ATOM 705 O O . GLU A 1 93 ? -8.741 16.348 18.732 1.00 81.94 93 GLU A O 1
ATOM 710 N N . ALA A 1 94 ? -7.231 18.000 18.837 1.00 78.00 94 ALA A N 1
ATOM 711 C CA . ALA A 1 94 ? -8.092 18.932 19.566 1.00 78.00 94 ALA A CA 1
ATOM 712 C C . ALA A 1 94 ? -9.343 19.361 18.775 1.00 78.00 94 ALA A C 1
ATOM 714 O O . ALA A 1 94 ? -10.361 19.715 19.373 1.00 78.00 94 ALA A O 1
ATOM 715 N N . GLU A 1 95 ? -9.283 19.329 17.442 1.00 76.00 95 GLU A N 1
ATOM 716 C CA . GLU A 1 95 ? -10.404 19.644 16.549 1.00 76.00 95 GLU A CA 1
ATOM 717 C C . GLU A 1 95 ? -11.387 18.457 16.385 1.00 76.00 95 GLU A C 1
ATOM 719 O O . GLU A 1 95 ? -12.464 18.628 15.809 1.00 76.00 95 GLU A O 1
ATOM 724 N N . ALA A 1 96 ? -11.081 17.279 16.952 1.00 66.38 96 ALA A N 1
ATOM 725 C CA . ALA A 1 96 ? -11.896 16.062 16.860 1.00 66.38 96 ALA A CA 1
ATOM 726 C C . ALA A 1 96 ? -12.241 15.402 18.223 1.00 66.38 96 ALA A C 1
ATOM 728 O O . ALA A 1 96 ? -11.989 14.206 18.403 1.00 66.38 96 ALA A O 1
ATOM 729 N N . PRO A 1 97 ? -12.854 16.110 19.197 1.00 54.09 97 PRO A N 1
ATOM 730 C CA . PRO A 1 97 ? -13.113 15.535 20.517 1.00 54.09 97 PRO A CA 1
ATOM 731 C C . PRO A 1 97 ? -14.257 14.498 20.500 1.00 54.09 97 PRO A C 1
ATOM 733 O O . PRO A 1 97 ? -15.378 14.812 20.094 1.00 54.09 97 PRO A O 1
ATOM 736 N N . GLY A 1 98 ? -14.015 13.286 21.028 1.00 52.66 98 GLY A N 1
ATOM 737 C CA . GLY A 1 98 ? -15.077 12.415 21.568 1.00 52.66 98 GLY A CA 1
ATOM 738 C C . GLY A 1 98 ? -15.030 10.909 21.248 1.00 52.66 98 GLY A C 1
ATOM 739 O O . GLY A 1 98 ? -14.618 10.477 20.170 1.00 52.66 98 GLY A O 1
ATOM 740 N N . GLN A 1 99 ? -15.554 10.113 22.195 1.00 46.12 99 GLN A N 1
ATOM 741 C CA . GLN A 1 99 ? -15.843 8.676 22.061 1.00 46.12 99 GLN A CA 1
ATOM 742 C C . GLN A 1 99 ? -16.889 8.428 20.955 1.00 46.12 99 GLN A C 1
ATOM 744 O O . GLN A 1 99 ? -17.974 9.009 20.964 1.00 46.12 99 GLN A O 1
ATOM 749 N N . GLY A 1 100 ? -16.559 7.565 19.988 1.00 48.53 100 GLY A N 1
ATOM 750 C CA . GLY A 1 100 ? -17.480 7.071 18.950 1.00 48.53 100 GLY A CA 1
ATOM 751 C C . GLY A 1 100 ? -17.519 7.855 17.627 1.00 48.53 100 GLY A C 1
ATOM 752 O O . GLY A 1 100 ? -18.161 7.408 16.677 1.00 48.53 100 GLY A O 1
ATOM 753 N N . ARG A 1 101 ? -16.822 8.997 17.518 1.00 56.03 101 ARG A N 1
ATOM 754 C CA . ARG A 1 101 ? -16.607 9.752 16.256 1.00 56.03 101 ARG A CA 1
ATOM 755 C C . ARG A 1 101 ? -15.145 10.165 16.051 1.00 56.03 101 ARG A C 1
ATOM 757 O O . ARG A 1 101 ? -14.872 11.096 15.290 1.00 56.03 101 ARG A O 1
ATOM 764 N N . SER A 1 102 ? -14.233 9.475 16.733 1.00 78.62 102 SER A N 1
ATOM 765 C CA . SER A 1 102 ? -12.796 9.722 16.672 1.00 78.62 102 SER A CA 1
ATOM 766 C C . SER A 1 102 ? -12.261 9.535 15.250 1.00 78.62 102 SER A C 1
ATOM 768 O O . SER A 1 102 ? -12.804 8.761 14.452 1.00 78.62 102 SER A O 1
ATOM 770 N N . ILE A 1 103 ? -11.176 10.248 14.942 1.00 86.38 103 ILE A N 1
ATOM 771 C CA . ILE A 1 103 ? -10.395 10.085 13.707 1.00 86.38 103 ILE A CA 1
ATOM 772 C C . ILE A 1 103 ? -10.110 8.595 13.467 1.00 86.38 103 ILE A C 1
ATOM 774 O O . ILE A 1 103 ? -10.436 8.077 12.399 1.00 86.38 103 ILE A O 1
ATOM 778 N N . GLY A 1 104 ? -9.643 7.884 14.501 1.00 89.38 104 GLY A N 1
ATOM 779 C CA . GLY A 1 104 ? -9.342 6.454 14.430 1.00 89.38 104 GLY A CA 1
ATOM 780 C C . GLY A 1 104 ? -10.530 5.577 14.027 1.00 89.38 104 GLY A C 1
ATOM 781 O O . GLY A 1 104 ? -10.381 4.752 13.133 1.00 89.38 104 GLY A O 1
ATOM 782 N N . ARG A 1 105 ? -11.748 5.794 14.552 1.00 90.12 105 ARG A N 1
ATOM 783 C CA . ARG A 1 105 ? -12.918 4.985 14.143 1.00 90.12 105 ARG A CA 1
ATOM 784 C C . ARG A 1 105 ? -13.280 5.180 12.670 1.00 90.12 105 ARG A C 1
ATOM 786 O O . ARG A 1 105 ? -13.691 4.223 12.014 1.00 90.12 105 ARG A O 1
ATOM 793 N N . LYS A 1 106 ? -13.147 6.402 12.144 1.00 90.75 106 LYS A N 1
ATOM 794 C CA . LYS A 1 106 ? -13.406 6.69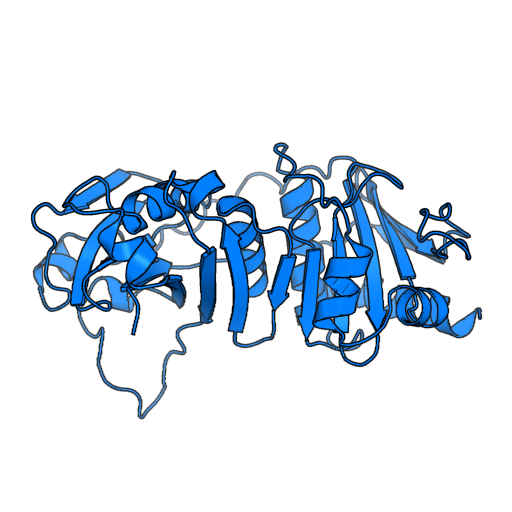2 10.723 1.00 90.75 106 LYS A CA 1
ATOM 795 C C . LYS A 1 106 ? -12.323 6.096 9.821 1.00 90.75 106 LYS A C 1
ATOM 797 O O . LYS A 1 106 ? -12.656 5.574 8.761 1.00 90.75 106 LYS A O 1
ATOM 802 N N . LEU A 1 107 ? -11.058 6.133 10.244 1.00 93.25 107 LEU A N 1
ATOM 803 C CA . LEU A 1 107 ? -9.957 5.456 9.553 1.00 93.25 107 LEU A CA 1
ATOM 804 C C . LEU A 1 107 ? -10.156 3.932 9.565 1.00 93.25 107 LEU A C 1
ATOM 806 O O . LEU A 1 107 ? -10.115 3.306 8.509 1.00 93.25 107 LEU A O 1
ATOM 810 N N . PHE A 1 108 ? -10.526 3.352 10.709 1.00 94.25 108 PHE A N 1
ATOM 811 C CA . PHE A 1 108 ? -10.870 1.933 10.832 1.00 94.25 108 PHE A CA 1
ATOM 812 C C . PHE A 1 108 ? -11.958 1.508 9.836 1.00 94.25 108 PHE A C 1
ATOM 814 O O . PHE A 1 108 ? -11.817 0.506 9.145 1.00 94.25 108 PHE A O 1
ATOM 821 N N . GLN A 1 109 ? -13.025 2.304 9.682 1.00 92.88 109 GLN A N 1
ATOM 822 C CA . GLN A 1 109 ? -14.091 2.024 8.704 1.00 92.88 109 GLN A CA 1
ATOM 823 C C . GLN A 1 109 ? -13.591 1.954 7.260 1.00 92.88 109 GLN A C 1
ATOM 825 O O . GLN A 1 109 ? -14.186 1.244 6.453 1.00 92.88 109 GLN A O 1
ATOM 830 N N . ARG A 1 110 ? -12.525 2.686 6.917 1.00 92.25 110 ARG A N 1
ATOM 831 C CA . ARG A 1 110 ? -11.899 2.595 5.593 1.00 92.25 110 ARG A CA 1
ATOM 832 C C . ARG A 1 110 ? -11.112 1.296 5.457 1.00 92.25 110 ARG A C 1
ATOM 834 O O . ARG A 1 110 ? -11.236 0.634 4.432 1.00 92.25 110 ARG A O 1
ATOM 841 N N . LEU A 1 111 ? -10.356 0.918 6.488 1.00 94.19 111 LEU A N 1
ATOM 842 C CA . LEU A 1 111 ? -9.555 -0.310 6.490 1.00 94.19 111 LEU A CA 1
ATOM 843 C C . LEU A 1 111 ? -10.406 -1.584 6.489 1.00 94.19 111 LEU A C 1
ATOM 845 O O . LEU A 1 111 ? -9.971 -2.589 5.942 1.00 94.19 111 LEU A O 1
ATOM 849 N N . VAL A 1 112 ? -11.654 -1.546 6.967 1.00 92.44 112 VAL A N 1
ATOM 850 C CA . VAL A 1 112 ? -12.601 -2.673 6.824 1.00 92.44 112 VAL A CA 1
ATOM 851 C C . VAL A 1 112 ? -12.760 -3.124 5.360 1.00 92.44 112 VAL A C 1
ATOM 853 O O . VAL A 1 112 ? -12.997 -4.304 5.109 1.00 92.44 112 VAL A O 1
ATOM 856 N N . ALA A 1 113 ? -12.562 -2.235 4.378 1.00 87.38 113 ALA A N 1
ATOM 857 C CA . ALA A 1 113 ? -12.594 -2.589 2.956 1.00 87.38 113 ALA A CA 1
ATOM 858 C C . ALA A 1 113 ? -11.481 -3.568 2.530 1.00 87.38 113 ALA A C 1
ATOM 860 O O . ALA A 1 113 ? -11.621 -4.222 1.498 1.00 87.38 113 ALA A O 1
ATOM 861 N N . LEU A 1 114 ? -10.409 -3.704 3.322 1.00 88.38 114 LEU A N 1
ATOM 862 C CA . LEU A 1 114 ? -9.383 -4.734 3.129 1.00 88.38 114 LEU A CA 1
ATOM 863 C C . LEU A 1 114 ? -9.947 -6.146 3.318 1.00 88.38 114 LEU A C 1
ATOM 865 O O . LEU A 1 114 ? -9.393 -7.101 2.784 1.00 88.38 114 LEU A O 1
ATOM 869 N N . ASN A 1 115 ? -11.062 -6.271 4.048 1.00 88.94 115 ASN A N 1
ATOM 870 C CA . ASN A 1 115 ? -11.730 -7.534 4.330 1.00 88.94 115 ASN A CA 1
ATOM 871 C C . ASN A 1 115 ? -10.797 -8.578 4.979 1.00 88.94 115 ASN A C 1
ATOM 873 O O . ASN A 1 115 ? -10.872 -9.772 4.689 1.00 88.94 115 ASN A O 1
ATOM 877 N N . THR A 1 116 ? -9.934 -8.109 5.881 1.00 89.38 116 THR A N 1
ATOM 878 C CA . THR A 1 116 ? -8.993 -8.919 6.664 1.00 89.38 116 THR A CA 1
ATOM 879 C C . THR A 1 116 ? -9.289 -8.745 8.152 1.00 89.38 116 THR A C 1
ATOM 881 O O . THR A 1 116 ? -9.553 -7.614 8.563 1.00 89.38 116 THR A O 1
ATOM 884 N N . PRO A 1 117 ? -9.239 -9.811 8.975 1.00 91.31 117 PRO A N 1
ATOM 885 C CA . PRO A 1 117 ? -9.399 -9.676 10.417 1.00 91.31 117 PRO A CA 1
ATOM 886 C C . PRO A 1 117 ? -8.395 -8.682 11.021 1.00 91.31 117 PRO A C 1
ATOM 888 O O . PRO A 1 117 ? -7.193 -8.776 10.761 1.00 91.31 117 PRO A O 1
ATOM 891 N N . MET A 1 118 ? -8.894 -7.729 11.806 1.00 94.00 118 MET A N 1
ATOM 892 C CA . MET A 1 118 ? -8.092 -6.639 12.368 1.00 94.00 118 MET A CA 1
ATOM 893 C C . MET A 1 118 ? -8.721 -6.043 13.629 1.00 94.00 118 MET A C 1
ATOM 895 O O . MET A 1 118 ? -9.930 -6.163 13.840 1.00 94.00 118 MET A O 1
ATOM 899 N N . VAL A 1 119 ? -7.922 -5.335 14.422 1.00 93.00 119 VAL A N 1
ATOM 900 C CA . VAL A 1 119 ? -8.382 -4.526 15.560 1.00 93.00 119 VAL A CA 1
ATOM 901 C C . VAL A 1 119 ? -7.894 -3.089 15.466 1.00 93.00 119 VAL A C 1
ATOM 903 O O . VAL A 1 119 ? -6.882 -2.796 14.840 1.00 93.00 119 VAL A O 1
ATOM 906 N N . TYR A 1 120 ? -8.646 -2.199 16.103 1.00 92.94 120 TYR A N 1
ATOM 907 C CA . TYR A 1 120 ? -8.331 -0.790 16.289 1.00 92.94 120 TYR A CA 1
ATOM 908 C C . TYR A 1 120 ? -8.064 -0.529 17.773 1.00 92.94 120 TYR A C 1
ATOM 910 O O . TYR A 1 120 ? -8.956 -0.745 18.605 1.00 92.94 120 TYR A O 1
ATOM 918 N N . ALA A 1 121 ? -6.862 -0.042 18.080 1.00 90.06 121 ALA A N 1
ATOM 919 C CA . ALA A 1 121 ? -6.421 0.307 19.422 1.00 90.06 121 ALA A CA 1
ATOM 920 C C . ALA A 1 121 ? -6.345 1.833 19.633 1.00 90.06 121 ALA A C 1
ATOM 922 O O . ALA A 1 121 ? -6.228 2.624 18.693 1.00 90.06 121 ALA A O 1
ATOM 923 N N . VAL A 1 122 ? -6.477 2.251 20.890 1.00 86.44 122 VAL A N 1
ATOM 924 C CA . VAL A 1 122 ? -6.474 3.646 21.351 1.00 86.44 122 VAL A CA 1
ATOM 925 C C . VAL A 1 122 ? -5.614 3.800 22.603 1.00 86.44 122 VAL A C 1
ATOM 927 O O . VAL A 1 122 ? -5.286 2.807 23.245 1.00 86.44 122 VAL A O 1
ATOM 930 N N . HIS A 1 123 ? -5.328 5.057 22.965 1.00 77.31 123 HIS A N 1
ATOM 931 C CA . HIS A 1 123 ? -4.457 5.425 24.087 1.00 77.31 123 HIS A CA 1
ATOM 932 C C . HIS A 1 123 ? -3.061 4.812 23.928 1.00 77.31 123 HIS A C 1
ATOM 934 O O . HIS A 1 123 ? -2.654 4.020 24.761 1.00 77.31 123 HIS A O 1
ATOM 940 N N . ASP A 1 124 ? -2.376 5.131 22.824 1.00 76.88 124 ASP A N 1
ATOM 941 C CA . ASP A 1 124 ? -1.031 4.614 22.527 1.00 76.88 124 ASP A CA 1
ATOM 942 C C . ASP A 1 124 ? -0.966 3.075 22.603 1.00 76.88 124 ASP A C 1
ATOM 944 O O . ASP A 1 124 ? -0.105 2.497 23.259 1.00 76.88 124 ASP A O 1
ATOM 948 N N . ALA A 1 125 ? -1.944 2.422 21.966 1.00 78.69 125 ALA A N 1
ATOM 949 C CA . ALA A 1 125 ? -2.123 0.973 21.973 1.00 78.69 125 ALA A CA 1
ATOM 950 C C . ALA A 1 125 ? -2.270 0.318 23.367 1.00 78.69 125 ALA A C 1
ATOM 952 O O . ALA A 1 125 ? -1.891 -0.836 23.546 1.00 78.69 125 ALA A O 1
ATOM 953 N N . GLU A 1 126 ? -2.877 0.999 24.347 1.00 83.81 126 GLU A N 1
ATOM 954 C CA . GLU A 1 126 ? -3.182 0.408 25.666 1.00 83.81 126 GLU A CA 1
ATOM 955 C C . GLU A 1 126 ? -4.582 -0.241 25.747 1.00 83.81 126 GLU A C 1
ATOM 957 O O . GLU A 1 126 ? -4.807 -1.145 26.559 1.00 83.81 126 GLU A O 1
ATOM 962 N N . ALA A 1 127 ? -5.536 0.167 24.896 1.00 88.44 127 ALA A N 1
ATOM 963 C CA . ALA A 1 127 ? -6.903 -0.369 24.903 1.00 88.44 127 ALA A CA 1
ATOM 964 C C . ALA A 1 127 ? -7.484 -0.616 23.500 1.00 88.44 127 ALA A C 1
ATOM 966 O O . ALA A 1 127 ? -7.291 0.174 22.578 1.00 88.44 127 ALA A O 1
ATOM 967 N N . LEU A 1 128 ? -8.282 -1.676 23.343 1.00 89.44 128 LEU A N 1
ATOM 968 C CA . LEU A 1 128 ? -9.019 -1.993 22.119 1.00 89.44 128 LEU A CA 1
ATOM 969 C C . LEU A 1 128 ? -10.362 -1.263 22.067 1.00 89.44 128 LEU A C 1
ATOM 971 O O . LEU A 1 128 ? -11.183 -1.356 22.980 1.00 89.44 128 LEU A O 1
ATOM 975 N N . ALA A 1 129 ? -10.618 -0.579 20.953 1.00 91.62 129 ALA A N 1
ATOM 976 C CA . ALA A 1 129 ? -11.861 0.151 20.713 1.00 91.62 129 ALA A CA 1
ATOM 977 C C . ALA A 1 129 ? -12.804 -0.568 19.734 1.00 91.62 129 ALA A C 1
ATOM 979 O O . ALA A 1 129 ? -14.023 -0.420 19.842 1.00 91.62 129 ALA A O 1
ATOM 980 N N . ALA A 1 130 ? -12.275 -1.348 18.786 1.00 92.88 130 ALA A N 1
ATOM 981 C CA . ALA A 1 130 ? -13.085 -2.167 17.884 1.00 92.88 130 ALA A CA 1
ATOM 982 C C . ALA A 1 130 ? -12.302 -3.356 17.308 1.00 92.88 130 ALA A C 1
ATOM 984 O O . ALA A 1 130 ? -11.085 -3.285 17.147 1.00 92.88 130 ALA A O 1
ATOM 985 N N . GLU A 1 131 ? -13.020 -4.409 16.921 1.00 93.44 131 GLU A N 1
ATOM 986 C CA . GLU A 1 131 ? -12.512 -5.516 16.106 1.00 93.44 131 GLU A CA 1
ATOM 987 C C . GLU A 1 131 ? -13.365 -5.698 14.843 1.00 93.44 131 GLU A C 1
ATOM 989 O O . GLU A 1 131 ? -14.555 -5.368 14.809 1.00 93.44 131 GLU A O 1
ATOM 994 N N . PHE A 1 132 ? -12.755 -6.215 13.781 1.00 93.69 132 PHE A N 1
ATOM 995 C CA . PHE A 1 132 ? -13.433 -6.600 12.551 1.00 93.69 132 PHE A CA 1
ATOM 996 C C . PHE A 1 132 ? -13.043 -8.022 12.156 1.00 93.69 132 PHE A C 1
ATOM 998 O O . PHE A 1 132 ? -11.872 -8.397 12.195 1.00 93.69 132 PHE A O 1
ATOM 1005 N N . SER A 1 133 ? -14.037 -8.787 11.711 1.00 91.00 133 SER A N 1
ATOM 1006 C CA . SER A 1 133 ? -13.843 -10.036 10.973 1.00 91.00 133 SER A CA 1
ATOM 1007 C C . SER A 1 133 ? -14.775 -10.066 9.759 1.00 91.00 133 SER A C 1
ATOM 1009 O O . SER A 1 133 ? -15.911 -9.595 9.869 1.00 91.00 133 SER A O 1
ATOM 1011 N N . PRO A 1 134 ? -14.351 -10.630 8.615 1.00 88.31 134 PRO A N 1
ATOM 1012 C CA . PRO A 1 134 ? -15.217 -10.785 7.446 1.00 88.31 134 PRO A CA 1
ATOM 1013 C C . PRO A 1 134 ? -16.533 -11.513 7.752 1.00 88.31 134 PRO A C 1
ATOM 1015 O O . PRO A 1 134 ? -17.571 -11.193 7.178 1.00 88.31 134 PRO A O 1
ATOM 1018 N N . GLU A 1 135 ? -16.498 -12.481 8.668 1.00 87.62 135 GLU A N 1
ATOM 1019 C CA . GLU A 1 135 ? -17.634 -13.334 9.008 1.00 87.62 135 GLU A CA 1
ATOM 1020 C C . GLU A 1 135 ? -18.660 -12.632 9.901 1.00 87.62 135 GLU A C 1
ATOM 1022 O O . GLU A 1 135 ? -19.863 -12.796 9.694 1.00 87.62 135 GLU A O 1
ATOM 1027 N N . ASN A 1 136 ? -18.200 -11.858 10.890 1.00 87.62 136 ASN A N 1
ATOM 1028 C CA . ASN A 1 136 ? -19.074 -11.277 11.916 1.00 87.62 136 ASN A CA 1
ATOM 1029 C C . ASN A 1 136 ? -19.253 -9.758 11.775 1.00 87.62 136 ASN A C 1
ATOM 1031 O O . ASN A 1 136 ? -20.063 -9.162 12.484 1.00 87.62 136 ASN A O 1
ATOM 1035 N N . GLY A 1 137 ? -18.525 -9.124 10.857 1.00 91.19 137 GLY A N 1
ATOM 1036 C CA . GLY A 1 137 ? -18.510 -7.678 10.701 1.00 91.19 137 GLY A CA 1
ATOM 1037 C C . GLY A 1 137 ? -17.736 -6.984 11.819 1.00 91.19 137 GLY A C 1
ATOM 1038 O O . GLY A 1 137 ? -16.781 -7.527 12.376 1.00 91.19 137 GLY A O 1
ATOM 1039 N N . VAL A 1 138 ? -18.125 -5.739 12.102 1.00 93.56 138 VAL A N 1
ATOM 1040 C CA . VAL A 1 138 ? -17.481 -4.901 13.119 1.00 93.56 138 VAL A CA 1
ATOM 1041 C C . VAL A 1 138 ? -18.143 -5.109 14.479 1.00 93.56 138 VAL A C 1
ATOM 1043 O O . VAL A 1 138 ? -19.363 -4.979 14.593 1.00 93.56 138 VAL A O 1
ATOM 1046 N N . ARG A 1 139 ? -17.331 -5.342 15.511 1.00 92.56 139 ARG A N 1
ATOM 1047 C CA . ARG A 1 139 ? -17.724 -5.303 16.922 1.00 92.56 139 ARG A CA 1
ATOM 1048 C C . ARG A 1 139 ? -17.029 -4.119 17.588 1.00 92.56 139 ARG A C 1
ATOM 1050 O O . ARG A 1 139 ? -15.805 -4.041 17.606 1.00 92.56 139 ARG A O 1
ATOM 1057 N N . ASP A 1 140 ? -17.816 -3.196 18.127 1.00 91.38 140 ASP A N 1
ATOM 1058 C CA . ASP A 1 140 ? -17.315 -2.054 18.895 1.00 91.38 140 ASP A CA 1
ATOM 1059 C C . ASP A 1 140 ? -17.233 -2.414 20.393 1.00 91.38 140 ASP A C 1
ATOM 1061 O O . ASP A 1 140 ? -18.152 -3.029 20.942 1.00 91.38 140 ASP A O 1
ATOM 1065 N N . PHE A 1 141 ? -16.158 -1.992 21.063 1.00 89.44 141 PHE A N 1
ATOM 1066 C CA . PHE A 1 141 ? -15.980 -2.114 22.511 1.00 89.44 141 PHE A CA 1
ATOM 1067 C C . PHE A 1 141 ? -16.308 -0.768 23.165 1.00 89.44 141 PHE A C 1
ATOM 1069 O O . PHE A 1 141 ? -15.658 0.246 22.912 1.00 89.44 141 PHE A O 1
ATOM 1076 N N . THR A 1 142 ? -17.387 -0.710 23.950 1.00 87.88 142 THR A N 1
ATOM 1077 C CA . THR A 1 142 ? -17.818 0.526 24.626 1.00 87.88 142 THR A CA 1
ATOM 1078 C C . THR A 1 142 ? -18.154 0.241 26.094 1.00 87.88 142 THR A C 1
ATOM 1080 O O . THR A 1 142 ? -19.212 -0.337 26.359 1.00 87.88 142 THR A O 1
ATOM 1083 N N . PRO A 1 143 ? -17.307 0.665 27.054 1.00 87.44 143 PRO A N 1
ATOM 1084 C CA . PRO A 1 143 ? -16.031 1.381 26.869 1.00 87.44 143 PRO A CA 1
ATOM 1085 C C . PRO A 1 143 ? -14.953 0.528 26.160 1.00 87.44 143 PRO A C 1
ATOM 1087 O O . PRO A 1 143 ? -15.141 -0.686 26.060 1.00 87.44 143 PRO A O 1
ATOM 1090 N N . PRO A 1 144 ? -13.853 1.140 25.664 1.00 89.06 144 PRO A N 1
ATOM 1091 C CA . PRO A 1 144 ? -12.680 0.389 25.217 1.00 89.06 144 PRO A CA 1
ATOM 1092 C C . PRO A 1 144 ? -12.208 -0.594 26.292 1.00 89.06 144 PRO A C 1
ATOM 1094 O O . PRO A 1 144 ? -12.334 -0.302 27.483 1.00 89.06 144 PRO A O 1
ATOM 1097 N N . VAL A 1 145 ? -11.700 -1.747 25.863 1.00 89.69 145 VAL A N 1
ATOM 1098 C CA . VAL A 1 145 ? -11.238 -2.829 26.745 1.00 89.69 145 VAL A CA 1
ATOM 1099 C C . VAL A 1 145 ? -9.719 -2.796 26.804 1.00 89.69 145 VAL A C 1
ATOM 1101 O O . VAL A 1 145 ? -9.078 -2.748 25.756 1.00 89.69 145 VAL A O 1
ATOM 1104 N N . ASP A 1 146 ? -9.146 -2.816 28.004 1.00 88.88 146 ASP A N 1
ATOM 1105 C CA . ASP A 1 146 ? -7.692 -2.827 28.187 1.00 88.88 146 ASP A CA 1
ATOM 1106 C C . ASP A 1 146 ? -7.078 -4.047 27.487 1.00 88.88 146 ASP A C 1
ATOM 1108 O O . ASP A 1 146 ? -7.600 -5.157 27.585 1.00 88.88 146 ASP A O 1
ATOM 1112 N N . ILE A 1 147 ? -5.956 -3.865 26.786 1.00 84.69 147 ILE A N 1
ATOM 1113 C CA . ILE A 1 147 ? -5.319 -4.953 26.021 1.00 84.69 147 ILE A CA 1
ATOM 1114 C C . ILE A 1 147 ? -4.859 -6.100 26.929 1.00 84.69 147 ILE A C 1
ATOM 1116 O O . ILE A 1 147 ? -4.850 -7.250 26.504 1.00 84.69 147 ILE A O 1
ATOM 1120 N N . THR A 1 148 ? -4.564 -5.804 28.195 1.00 82.19 148 THR A N 1
ATOM 1121 C CA . THR A 1 148 ? -4.204 -6.799 29.221 1.00 82.19 148 THR A CA 1
ATOM 1122 C C . THR A 1 148 ? -5.390 -7.622 29.744 1.00 82.19 148 THR A C 1
ATOM 1124 O O . THR A 1 148 ? -5.203 -8.496 30.592 1.00 82.19 148 THR A O 1
ATOM 1127 N N . ASP A 1 149 ? -6.614 -7.370 29.273 1.00 82.56 149 ASP A N 1
ATOM 1128 C CA . ASP A 1 149 ? -7.793 -8.130 29.681 1.00 82.56 149 ASP A CA 1
ATOM 1129 C C . ASP A 1 149 ? -7.807 -9.527 29.033 1.00 82.56 149 ASP A C 1
ATOM 1131 O O . ASP A 1 149 ? -8.056 -9.699 27.838 1.00 82.56 149 ASP A O 1
ATOM 1135 N N . GLU A 1 150 ? -7.600 -10.556 29.857 1.00 75.94 150 GLU A N 1
ATOM 1136 C CA . GLU A 1 150 ? -7.619 -11.973 29.466 1.00 75.94 150 GLU A CA 1
ATOM 1137 C C . GLU A 1 150 ? -8.929 -12.419 28.786 1.00 75.94 150 GLU A C 1
ATOM 1139 O O . GLU A 1 150 ? -8.942 -13.411 28.051 1.00 75.94 150 GLU A O 1
ATOM 1144 N N . SER A 1 151 ? -10.049 -11.712 28.988 1.00 79.81 151 SER A N 1
ATOM 1145 C CA . SER A 1 151 ? -11.305 -12.018 28.288 1.00 79.81 151 SER A CA 1
ATOM 1146 C C . SER A 1 151 ? -11.181 -11.853 26.771 1.00 79.81 151 SER A C 1
ATOM 1148 O O . SER A 1 151 ? -11.831 -12.595 26.028 1.00 79.81 151 SER A O 1
ATOM 1150 N N . LEU A 1 152 ? -10.282 -10.981 26.294 1.00 80.81 152 LEU A N 1
ATOM 1151 C CA . LEU A 1 152 ? -10.004 -10.798 24.869 1.00 80.81 152 LEU A CA 1
ATOM 1152 C C . LEU A 1 152 ? -9.529 -12.094 24.208 1.00 80.81 152 LEU A C 1
ATOM 1154 O O . LEU A 1 152 ? -9.848 -12.338 23.049 1.00 80.81 152 LEU A O 1
ATOM 1158 N N . LYS A 1 153 ? -8.852 -12.973 24.950 1.00 76.06 153 LYS A N 1
ATOM 1159 C CA . LYS A 1 153 ? -8.402 -14.275 24.449 1.00 76.06 153 LYS A CA 1
ATOM 1160 C C . LYS A 1 153 ? -9.550 -15.238 24.161 1.00 76.06 153 LYS A C 1
ATOM 1162 O O . LYS A 1 153 ? -9.494 -16.028 23.220 1.00 76.06 153 LYS A O 1
ATOM 1167 N N . ALA A 1 154 ? -10.572 -15.222 25.012 1.00 74.75 154 ALA A N 1
ATOM 1168 C CA . ALA A 1 154 ? -11.705 -16.136 24.906 1.00 74.75 154 ALA A CA 1
ATOM 1169 C C . ALA A 1 154 ? -12.801 -15.594 23.980 1.00 74.75 154 ALA A C 1
ATOM 1171 O O . ALA A 1 154 ? -13.517 -16.376 23.353 1.00 74.75 154 ALA A O 1
ATOM 1172 N N . GLU A 1 155 ? -12.946 -14.271 23.908 1.00 78.50 155 GLU A N 1
ATOM 1173 C CA . GLU A 1 155 ? -14.044 -13.617 23.202 1.00 78.50 155 GLU A CA 1
ATOM 1174 C C . GLU A 1 155 ? -13.664 -13.006 21.852 1.00 78.50 155 GLU A C 1
ATOM 1176 O O . GLU A 1 155 ? -14.576 -12.694 21.082 1.00 78.50 155 GLU A O 1
ATOM 1181 N N . SER A 1 156 ? -12.375 -12.799 21.554 1.00 79.75 156 SER A N 1
ATOM 1182 C CA . SER A 1 156 ? -11.976 -12.212 20.273 1.00 79.75 156 SER A CA 1
ATOM 1183 C C . SER A 1 156 ? -12.050 -13.225 19.138 1.00 79.75 156 SER A C 1
ATOM 1185 O O . SER A 1 156 ? -11.590 -14.368 19.225 1.00 79.75 156 SER A O 1
ATOM 1187 N N . VAL A 1 157 ? -12.567 -12.758 18.003 1.00 77.06 157 VAL A N 1
ATOM 1188 C CA . VAL A 1 157 ? -12.560 -13.526 16.753 1.00 77.06 157 VAL A CA 1
ATOM 1189 C C . VAL A 1 157 ? -11.126 -13.746 16.247 1.00 77.06 157 VAL A C 1
ATOM 1191 O O . VAL A 1 157 ? -10.856 -14.749 15.582 1.00 77.06 157 VAL A O 1
ATOM 1194 N N . LEU A 1 158 ? -10.185 -12.859 16.597 1.00 77.12 158 LEU A N 1
ATOM 1195 C CA . LEU A 1 158 ? -8.777 -12.984 16.214 1.00 77.12 158 LEU A CA 1
ATOM 1196 C C . LEU A 1 158 ? -8.066 -14.138 16.928 1.00 77.12 158 LEU A C 1
ATOM 1198 O O . LEU A 1 158 ? -7.145 -14.714 16.357 1.00 77.12 158 LEU A O 1
ATOM 1202 N N . SER A 1 159 ? -8.529 -14.5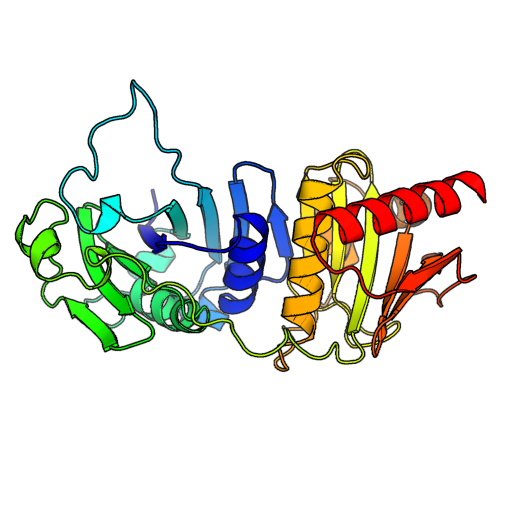45 18.110 1.00 72.88 159 SER A N 1
ATOM 1203 C CA . SER A 1 159 ? -7.944 -15.662 18.865 1.00 72.88 159 SER A CA 1
ATOM 1204 C C . SER A 1 159 ? -8.324 -17.041 18.304 1.00 72.88 159 SER A C 1
ATOM 1206 O O . SER A 1 159 ? -7.680 -18.046 18.601 1.00 72.88 159 SER A O 1
ATOM 1208 N N . SER A 1 160 ? -9.351 -17.124 17.451 1.00 67.81 160 SER A N 1
ATOM 1209 C CA . SER A 1 160 ? -9.728 -18.376 16.774 1.00 67.81 160 SER A CA 1
ATOM 1210 C C . SER A 1 160 ? -8.768 -18.665 15.623 1.00 67.81 160 SER A C 1
ATOM 1212 O O . SER A 1 160 ? -8.472 -17.732 14.895 1.00 67.81 160 SER A O 1
ATOM 1214 N N . PRO A 1 161 ? -8.284 -19.893 15.368 1.00 60.81 161 PRO A N 1
ATOM 1215 C CA . PRO A 1 161 ? -7.389 -20.164 14.238 1.00 60.81 161 PRO A CA 1
ATOM 1216 C C . PRO A 1 161 ? -8.008 -19.695 12.915 1.00 60.81 161 PRO A C 1
ATOM 1218 O O . PRO A 1 161 ? -9.197 -19.919 12.684 1.00 60.81 161 PRO A O 1
ATOM 1221 N N . VAL A 1 162 ? -7.203 -19.039 12.068 1.00 58.50 162 VAL A N 1
ATOM 1222 C CA . VAL A 1 162 ? -7.639 -18.519 10.762 1.00 58.50 162 VAL A CA 1
ATOM 1223 C C . VAL A 1 162 ? -8.376 -19.638 10.018 1.00 58.50 162 VAL A C 1
ATOM 1225 O O . VAL A 1 162 ? -7.786 -20.708 9.805 1.00 58.50 162 VAL A O 1
ATOM 1228 N N . PRO A 1 163 ? -9.653 -19.455 9.630 1.00 50.75 163 PRO A N 1
ATOM 1229 C CA . PRO A 1 163 ? -10.300 -20.387 8.728 1.00 50.75 163 PRO A CA 1
ATOM 1230 C C . PRO A 1 163 ? -9.411 -20.487 7.495 1.00 50.75 163 PRO A C 1
ATOM 1232 O O . PRO A 1 163 ? -9.153 -19.475 6.845 1.00 50.75 163 PRO A O 1
ATOM 1235 N N . ARG A 1 164 ? -8.889 -21.688 7.200 1.00 46.16 164 ARG A N 1
ATOM 1236 C CA . ARG A 1 164 ? -8.078 -21.891 5.994 1.00 46.16 164 ARG A CA 1
ATOM 1237 C C . ARG A 1 164 ? -8.835 -21.256 4.835 1.00 46.16 164 ARG A C 1
ATOM 1239 O O . ARG A 1 164 ? -10.025 -21.570 4.703 1.00 46.16 164 ARG A O 1
ATOM 1246 N N . PRO A 1 165 ? -8.192 -20.401 4.023 1.00 42.31 165 PRO A N 1
ATOM 1247 C CA . PRO A 1 165 ? -8.857 -19.852 2.862 1.00 42.31 165 PRO A CA 1
ATOM 1248 C C . PRO A 1 165 ? -9.437 -21.037 2.095 1.00 42.31 165 PRO A C 1
ATOM 1250 O O . PRO A 1 165 ? -8.720 -21.959 1.694 1.00 42.31 165 PRO A O 1
ATOM 1253 N N . SER A 1 166 ? -10.765 -21.065 1.967 1.00 34.25 166 SER A N 1
ATOM 1254 C CA . SER A 1 166 ? -11.386 -21.925 0.965 1.00 34.25 166 SER A CA 1
ATOM 1255 C C . SER A 1 166 ? -10.702 -21.570 -0.349 1.00 34.25 166 SER A C 1
ATOM 1257 O O . SER A 1 166 ? -10.482 -20.373 -0.545 1.00 34.25 166 SER A O 1
ATOM 1259 N N . PRO A 1 167 ? -10.320 -22.533 -1.211 1.00 33.06 167 PRO A N 1
ATOM 1260 C CA . PRO A 1 167 ? -9.655 -22.218 -2.467 1.00 33.06 167 PRO A CA 1
ATOM 1261 C C . PRO A 1 167 ? -10.524 -21.199 -3.199 1.00 33.06 167 PRO A C 1
ATOM 1263 O O . PRO A 1 167 ? -11.622 -21.510 -3.669 1.00 33.06 167 PRO A O 1
ATOM 1266 N N . GLY A 1 168 ? -10.076 -19.947 -3.143 1.00 34.34 168 GLY A N 1
ATOM 1267 C CA . GLY A 1 168 ? -10.814 -18.816 -3.650 1.00 34.34 168 GLY A CA 1
ATOM 1268 C C . GLY A 1 168 ? -10.962 -19.013 -5.141 1.00 34.34 168 GLY A C 1
ATOM 1269 O O . GLY A 1 168 ? -10.087 -19.583 -5.796 1.00 34.34 168 GLY A O 1
ATOM 1270 N N . LYS A 1 169 ? -12.102 -18.567 -5.665 1.00 38.41 169 LYS A N 1
ATOM 1271 C CA . LYS A 1 169 ? -12.336 -18.426 -7.102 1.00 38.41 169 LYS A CA 1
ATOM 1272 C C . LYS A 1 169 ? -11.079 -17.881 -7.794 1.00 38.41 169 LYS A C 1
ATOM 1274 O O . LYS A 1 169 ? -10.371 -17.095 -7.164 1.00 38.41 169 LYS A O 1
ATOM 1279 N N . PRO A 1 170 ? -10.830 -18.281 -9.058 1.00 36.62 170 PRO A N 1
ATOM 1280 C CA . PRO A 1 170 ? -9.677 -17.815 -9.820 1.00 36.62 170 PRO A CA 1
ATOM 1281 C C . PRO A 1 170 ? -9.506 -16.316 -9.600 1.00 36.62 170 PRO A C 1
ATOM 1283 O O . PRO A 1 170 ? -10.503 -15.583 -9.639 1.00 36.62 170 PRO A O 1
ATOM 1286 N N . GLY A 1 171 ? -8.266 -15.916 -9.295 1.00 41.81 171 GLY A N 1
ATOM 1287 C CA . GLY A 1 171 ? -7.888 -14.520 -9.103 1.00 41.81 171 GLY A CA 1
ATOM 1288 C C . GLY A 1 171 ? -8.455 -13.649 -10.223 1.00 41.81 171 GLY A C 1
ATOM 1289 O O . GLY A 1 171 ? -8.808 -14.188 -11.280 1.00 41.81 171 GLY A O 1
ATOM 1290 N N . PRO A 1 172 ? -8.606 -12.336 -9.984 1.00 42.09 172 PRO A N 1
ATOM 1291 C CA . PRO A 1 172 ? -9.273 -11.433 -10.913 1.00 42.09 172 PRO A CA 1
ATOM 1292 C C . PRO A 1 172 ? -8.849 -11.761 -12.345 1.00 42.09 172 PRO A C 1
ATOM 1294 O O . PRO A 1 172 ? -7.665 -11.720 -12.670 1.00 42.09 172 PRO A O 1
ATOM 1297 N N . THR A 1 173 ? -9.804 -12.179 -13.185 1.00 48.12 173 THR A N 1
ATOM 1298 C CA . THR A 1 173 ? -9.587 -12.281 -14.631 1.00 48.12 173 THR A CA 1
ATOM 1299 C C . THR A 1 173 ? -9.070 -10.920 -15.047 1.00 48.12 173 THR A C 1
ATOM 1301 O O . THR A 1 173 ? -9.857 -9.976 -15.017 1.00 48.12 173 THR A O 1
ATOM 1304 N N . ALA A 1 174 ? -7.764 -10.816 -15.314 1.00 49.00 174 ALA A N 1
ATOM 1305 C CA . ALA A 1 174 ? -7.089 -9.548 -15.537 1.00 49.00 174 ALA A CA 1
ATOM 1306 C C . ALA A 1 174 ? -7.901 -8.726 -16.541 1.00 49.00 174 ALA A C 1
ATOM 1308 O O . ALA A 1 174 ? -8.042 -9.095 -17.712 1.00 49.00 174 ALA A O 1
ATOM 1309 N N . ALA A 1 175 ? -8.528 -7.666 -16.036 1.00 62.44 175 ALA A N 1
ATOM 1310 C CA . ALA A 1 175 ? -9.103 -6.641 -16.879 1.00 62.44 175 ALA A CA 1
ATOM 1311 C C . ALA A 1 175 ? -7.936 -5.862 -17.494 1.00 62.44 175 ALA A C 1
ATOM 1313 O O . ALA A 1 175 ? -6.833 -5.889 -16.960 1.00 62.44 175 ALA A O 1
ATOM 1314 N N . ASN A 1 176 ? -8.172 -5.198 -18.622 1.00 78.75 176 ASN A N 1
ATOM 1315 C CA . ASN A 1 176 ? -7.167 -4.391 -19.313 1.00 78.75 176 ASN A CA 1
ATOM 1316 C C . ASN A 1 176 ? -6.615 -3.305 -18.370 1.00 78.75 176 ASN A C 1
ATOM 1318 O O . ASN A 1 176 ? -7.236 -2.250 -18.226 1.00 78.75 176 ASN A O 1
ATOM 1322 N N . VAL A 1 177 ? -5.489 -3.578 -17.709 1.00 90.00 177 VAL A N 1
ATOM 1323 C CA . VAL A 1 177 ? -4.852 -2.673 -16.746 1.00 90.00 177 VAL A CA 1
ATOM 1324 C C . VAL A 1 177 ? -3.461 -2.305 -17.222 1.00 90.00 177 VAL A C 1
ATOM 1326 O O . VAL A 1 177 ? -2.773 -3.106 -17.859 1.00 90.00 177 VAL A O 1
ATOM 1329 N N . SER A 1 178 ? -3.042 -1.089 -16.887 1.00 92.75 178 SER A N 1
ATOM 1330 C CA . SER A 1 178 ? -1.784 -0.541 -17.374 1.00 92.75 178 SER A CA 1
ATOM 1331 C C . SER A 1 178 ? -1.088 0.236 -16.269 1.00 92.75 178 SER A C 1
ATOM 1333 O O . SER A 1 178 ? -1.721 0.971 -15.510 1.00 92.75 178 SER A O 1
ATOM 1335 N N . PHE A 1 179 ? 0.227 0.086 -16.180 1.00 94.44 179 PHE A N 1
ATOM 1336 C CA . PHE A 1 179 ? 1.058 0.830 -15.241 1.00 94.44 179 PHE A CA 1
ATOM 1337 C C . PHE A 1 179 ? 2.432 1.106 -15.846 1.00 94.44 179 PHE A C 1
ATOM 1339 O O . PHE A 1 179 ? 2.935 0.336 -16.666 1.00 94.44 179 PHE A O 1
ATOM 1346 N N . ARG A 1 180 ? 3.045 2.229 -15.469 1.00 94.44 180 ARG A N 1
ATOM 1347 C CA . ARG A 1 180 ? 4.439 2.526 -15.816 1.00 94.44 180 ARG A CA 1
ATOM 1348 C C . ARG A 1 180 ? 5.351 2.050 -14.703 1.00 94.44 180 ARG A C 1
ATOM 1350 O O . ARG A 1 180 ? 5.009 2.154 -13.528 1.00 94.44 180 ARG A O 1
ATOM 1357 N N . VAL A 1 181 ? 6.514 1.549 -15.094 1.00 95.81 181 VAL A N 1
ATOM 1358 C CA . VAL A 1 181 ? 7.585 1.203 -14.167 1.00 95.81 181 VAL A CA 1
ATOM 1359 C C . VAL A 1 181 ? 8.830 1.967 -14.572 1.00 95.81 181 VAL A C 1
ATOM 1361 O O . VAL A 1 181 ? 9.226 1.957 -15.740 1.00 95.81 181 VAL A O 1
ATOM 1364 N N . SER A 1 182 ? 9.440 2.627 -13.596 1.00 94.81 182 SER A N 1
ATOM 1365 C CA . SER A 1 182 ? 10.674 3.385 -13.768 1.00 94.81 182 SER A CA 1
ATOM 1366 C C . SER A 1 18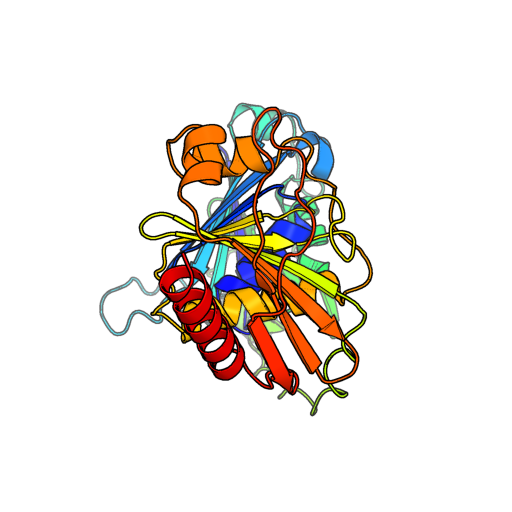2 ? 11.702 2.955 -12.729 1.00 94.81 182 SER A C 1
ATOM 1368 O O . SER A 1 182 ? 11.342 2.491 -11.649 1.00 94.81 182 SER A O 1
ATOM 1370 N N . SER A 1 183 ? 12.992 3.116 -13.023 1.00 93.62 183 SER A N 1
ATOM 1371 C CA . SER A 1 183 ? 14.044 2.944 -12.014 1.00 93.62 183 SER A CA 1
ATOM 1372 C C . SER A 1 183 ? 14.990 4.132 -12.010 1.00 93.62 183 SER A C 1
ATOM 1374 O O . SER A 1 183 ? 15.433 4.575 -13.065 1.00 93.62 183 SER A O 1
ATOM 1376 N N . PHE A 1 184 ? 15.316 4.633 -10.821 1.00 91.50 184 PHE A N 1
ATOM 1377 C CA . PHE A 1 184 ? 16.260 5.730 -10.635 1.00 91.50 184 PHE A CA 1
ATOM 1378 C C . PHE A 1 184 ? 17.069 5.500 -9.356 1.00 91.50 184 PHE A C 1
ATOM 1380 O O . PHE A 1 184 ? 16.515 5.408 -8.262 1.00 91.50 184 PHE A O 1
ATOM 1387 N N . GLY A 1 185 ? 18.391 5.363 -9.477 1.00 88.69 185 GLY A N 1
ATOM 1388 C CA . GLY A 1 185 ? 19.243 5.001 -8.341 1.00 88.69 185 GLY A CA 1
ATOM 1389 C C . GLY A 1 185 ? 18.845 3.653 -7.720 1.00 88.69 185 GLY A C 1
ATOM 1390 O O . GLY A 1 185 ? 18.883 2.627 -8.396 1.00 88.69 185 GLY A O 1
ATOM 1391 N N . ARG A 1 186 ? 18.481 3.662 -6.429 1.00 89.19 186 ARG A N 1
ATOM 1392 C CA . ARG A 1 186 ? 17.980 2.499 -5.664 1.00 89.19 186 ARG A CA 1
ATOM 1393 C C . ARG A 1 186 ? 16.466 2.552 -5.448 1.00 89.19 186 ARG A C 1
ATOM 1395 O O . ARG A 1 186 ? 15.977 2.194 -4.379 1.00 89.19 186 ARG A O 1
ATOM 1402 N N . LEU A 1 187 ? 15.753 3.087 -6.432 1.00 92.44 187 LEU A N 1
ATOM 1403 C CA . LEU A 1 187 ? 14.303 3.138 -6.419 1.00 92.44 187 LEU A CA 1
ATOM 1404 C C . LEU A 1 187 ? 13.737 2.442 -7.650 1.00 92.44 187 LEU A C 1
ATOM 1406 O O . LEU A 1 187 ? 14.254 2.596 -8.767 1.00 92.44 187 LEU A O 1
ATOM 1410 N N . VAL A 1 188 ? 12.651 1.708 -7.427 1.00 95.88 188 VAL A N 1
ATOM 1411 C CA . VAL A 1 188 ? 11.750 1.217 -8.468 1.00 95.88 188 VAL A CA 1
ATOM 1412 C C . VAL A 1 188 ? 10.390 1.847 -8.215 1.00 95.88 188 VAL A C 1
ATOM 1414 O O . VAL A 1 188 ? 9.846 1.744 -7.121 1.00 95.88 188 VAL A O 1
ATOM 1417 N N . ILE A 1 189 ? 9.868 2.537 -9.219 1.00 96.38 189 ILE A N 1
ATOM 1418 C CA . ILE A 1 189 ? 8.670 3.362 -9.104 1.00 96.38 189 ILE A CA 1
ATOM 1419 C C . ILE A 1 189 ? 7.594 2.757 -9.984 1.00 96.38 189 ILE A C 1
ATOM 1421 O O . ILE A 1 189 ? 7.833 2.534 -11.171 1.00 96.38 189 ILE A O 1
ATOM 1425 N N . PHE A 1 190 ? 6.421 2.524 -9.409 1.00 96.56 190 PHE A N 1
ATOM 1426 C CA . PHE A 1 190 ? 5.239 2.058 -10.113 1.00 96.56 190 PHE A CA 1
ATOM 1427 C C . PHE A 1 190 ? 4.212 3.182 -10.151 1.00 96.56 190 PHE A C 1
ATOM 1429 O O . PHE A 1 190 ? 3.790 3.696 -9.116 1.00 96.56 190 PHE A O 1
ATOM 1436 N N . GLU A 1 191 ? 3.794 3.543 -11.356 1.00 95.00 191 GLU A N 1
ATOM 1437 C CA . GLU A 1 191 ? 2.745 4.524 -11.606 1.00 95.00 191 GLU A CA 1
ATOM 1438 C C . GLU A 1 191 ? 1.533 3.789 -12.197 1.00 95.00 191 GLU A C 1
ATOM 1440 O O . GLU A 1 191 ? 1.529 3.493 -13.400 1.00 95.00 191 GLU A O 1
ATOM 1445 N N . PRO A 1 192 ? 0.504 3.470 -11.394 1.00 94.00 192 PRO A N 1
ATOM 1446 C CA . PRO A 1 192 ? -0.748 2.935 -11.916 1.00 94.00 192 PRO A CA 1
ATOM 1447 C C . PRO A 1 192 ? -1.403 3.940 -12.876 1.00 94.00 192 PRO A C 1
ATOM 1449 O O . PRO A 1 192 ? -1.333 5.145 -12.636 1.00 94.00 192 PRO A O 1
ATOM 1452 N N . LEU A 1 193 ? -2.038 3.480 -13.960 1.00 91.81 193 LEU A N 1
ATOM 1453 C CA . LEU A 1 193 ? -2.627 4.363 -14.976 1.00 91.81 193 LEU A CA 1
ATOM 1454 C C . LEU A 1 193 ? -4.111 4.091 -15.223 1.00 91.81 193 LEU A C 1
ATOM 1456 O O . LEU A 1 193 ? -4.591 2.961 -15.135 1.00 91.81 193 LEU A O 1
ATOM 1460 N N . GLU A 1 194 ? -4.824 5.135 -15.644 1.00 88.06 194 GLU A N 1
ATOM 1461 C CA . GLU A 1 194 ? -6.169 5.034 -16.219 1.00 88.06 194 GLU A CA 1
ATOM 1462 C C . GLU A 1 194 ? -6.103 4.512 -17.670 1.00 88.06 194 GLU A C 1
ATOM 1464 O O . GLU A 1 194 ? -6.291 5.253 -18.634 1.00 88.06 194 GLU A O 1
ATOM 1469 N N . GLY A 1 195 ? -5.786 3.224 -17.828 1.00 82.12 195 GLY A N 1
ATOM 1470 C CA . GLY A 1 195 ? -5.603 2.574 -19.131 1.00 82.12 195 GLY A CA 1
ATOM 1471 C C . GLY A 1 195 ? -4.278 2.916 -19.825 1.00 82.12 195 GLY A C 1
ATOM 1472 O O . GLY A 1 195 ? -3.379 3.539 -19.252 1.00 82.12 195 GLY A O 1
ATOM 1473 N N . ASP A 1 196 ? -4.140 2.490 -21.084 1.00 75.50 196 ASP A N 1
ATOM 1474 C CA . ASP A 1 196 ? -2.891 2.617 -21.843 1.00 75.50 196 ASP A CA 1
ATOM 1475 C C . ASP A 1 196 ? -2.530 4.086 -22.112 1.00 75.50 196 ASP A C 1
ATOM 1477 O O . ASP A 1 196 ? -3.147 4.764 -22.935 1.00 75.50 196 ASP A O 1
ATOM 1481 N N . GLY A 1 197 ? -1.501 4.583 -21.420 1.00 68.38 197 GLY A N 1
ATOM 1482 C CA . GLY A 1 197 ? -1.044 5.971 -21.546 1.00 68.38 197 GLY A CA 1
ATOM 1483 C C . GLY A 1 197 ? -1.969 7.005 -20.894 1.00 68.38 197 GLY A C 1
ATOM 1484 O O . GLY A 1 197 ? -1.856 8.192 -21.201 1.00 68.38 197 GLY A O 1
ATOM 1485 N N . GLY A 1 198 ? -2.878 6.564 -20.019 1.00 79.75 198 GLY A N 1
ATOM 1486 C CA . GLY A 1 198 ? -3.765 7.434 -19.253 1.00 79.75 198 GLY A CA 1
ATOM 1487 C C . GLY A 1 198 ? -3.064 8.235 -18.154 1.00 79.75 198 GLY A C 1
ATOM 1488 O O . GLY A 1 198 ? -1.846 8.178 -17.974 1.00 79.75 198 GLY A O 1
ATOM 1489 N N . ALA A 1 199 ? -3.861 8.997 -17.401 1.00 86.56 199 ALA A N 1
ATOM 1490 C CA . ALA A 1 199 ? -3.380 9.740 -16.239 1.00 86.56 199 ALA A CA 1
ATOM 1491 C C . ALA A 1 199 ? -2.882 8.786 -15.140 1.00 86.56 199 ALA A C 1
ATOM 1493 O O . ALA A 1 199 ? -3.403 7.678 -14.996 1.00 86.56 199 ALA A O 1
ATOM 1494 N N . ALA A 1 200 ? -1.895 9.233 -14.358 1.00 91.12 200 ALA A N 1
ATOM 1495 C CA . ALA A 1 200 ? -1.435 8.502 -13.184 1.00 91.12 200 ALA A CA 1
ATOM 1496 C C . ALA A 1 200 ? -2.523 8.472 -12.100 1.00 91.12 200 ALA A C 1
ATOM 1498 O O . ALA A 1 200 ? -3.184 9.480 -11.833 1.00 91.12 200 ALA A O 1
ATOM 1499 N N . LEU A 1 201 ? -2.691 7.310 -11.480 1.00 91.62 201 LEU A N 1
ATOM 1500 C CA . LEU A 1 201 ? -3.616 7.058 -10.384 1.00 91.62 201 LEU A CA 1
ATOM 1501 C C . LEU A 1 201 ? -2.827 6.839 -9.095 1.00 91.62 201 LEU A C 1
ATOM 1503 O O . LEU A 1 201 ? -1.779 6.196 -9.103 1.00 91.62 201 LEU A O 1
ATOM 1507 N N . GLY A 1 202 ? -3.348 7.355 -7.985 1.00 89.75 202 GLY A N 1
ATOM 1508 C CA . GLY A 1 202 ? -2.767 7.132 -6.666 1.00 89.75 202 GLY A CA 1
ATOM 1509 C C . GLY A 1 202 ? -3.107 5.737 -6.118 1.00 89.75 202 GLY A C 1
ATOM 1510 O O . GLY A 1 202 ? -4.193 5.229 -6.414 1.00 89.75 202 GLY A O 1
ATOM 1511 N N . PRO A 1 203 ? -2.236 5.125 -5.299 1.00 93.38 203 PRO A N 1
ATOM 1512 C CA . PRO A 1 203 ? -0.925 5.646 -4.923 1.00 93.38 203 PRO A CA 1
ATOM 1513 C C . PRO A 1 203 ? 0.135 5.376 -6.005 1.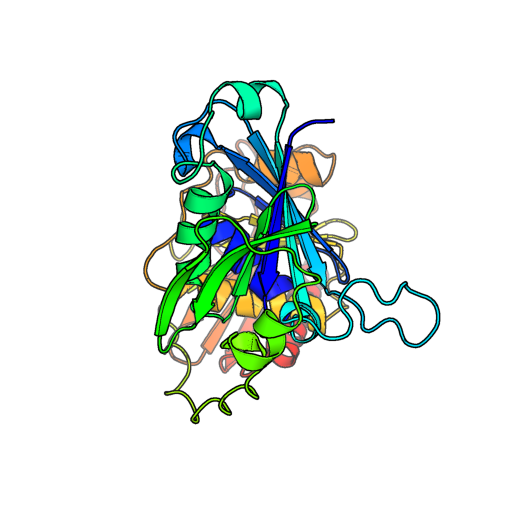00 93.38 203 PRO A C 1
ATOM 1515 O O . PRO A 1 203 ? 0.194 4.282 -6.566 1.00 93.38 203 PRO A O 1
ATOM 1518 N N . ILE A 1 204 ? 1.017 6.346 -6.249 1.00 95.25 204 ILE A N 1
ATOM 1519 C CA . ILE A 1 204 ? 2.327 6.082 -6.863 1.00 95.25 204 ILE A CA 1
ATOM 1520 C C . ILE A 1 204 ? 3.163 5.318 -5.835 1.00 95.25 204 ILE A C 1
ATOM 1522 O O . ILE A 1 204 ? 3.255 5.739 -4.683 1.00 95.25 204 ILE A O 1
ATOM 1526 N N . ILE A 1 205 ? 3.737 4.182 -6.225 1.00 95.88 205 ILE A N 1
ATOM 1527 C CA . ILE A 1 205 ? 4.455 3.298 -5.300 1.00 95.88 205 ILE A CA 1
ATOM 1528 C C . ILE A 1 205 ? 5.945 3.430 -5.556 1.00 95.88 205 ILE A C 1
ATOM 1530 O O . ILE A 1 205 ? 6.430 3.107 -6.639 1.00 95.88 205 ILE A O 1
ATOM 1534 N N . GLU A 1 206 ? 6.675 3.864 -4.541 1.00 95.19 206 GLU A N 1
ATOM 1535 C CA . GLU A 1 206 ? 8.112 4.096 -4.596 1.00 95.19 206 GLU A CA 1
ATOM 1536 C C . GLU A 1 206 ? 8.814 3.059 -3.718 1.00 95.19 206 GLU A C 1
ATOM 1538 O O . GLU A 1 206 ? 8.840 3.159 -2.491 1.00 95.19 206 GLU A O 1
ATOM 1543 N N . LEU A 1 207 ? 9.372 2.026 -4.346 1.00 95.31 207 LEU A N 1
ATOM 1544 C CA . LEU A 1 207 ? 10.088 0.969 -3.641 1.00 95.31 207 LEU A CA 1
ATOM 1545 C C . LEU A 1 207 ? 11.555 1.332 -3.455 1.00 95.31 207 LEU A C 1
ATOM 1547 O O . LEU A 1 207 ? 12.267 1.534 -4.442 1.00 95.31 207 LEU A O 1
ATOM 1551 N N . ARG A 1 208 ? 12.037 1.295 -2.210 1.00 91.75 208 ARG A N 1
ATOM 1552 C CA . ARG A 1 208 ? 13.464 1.331 -1.847 1.00 91.75 208 ARG A CA 1
ATOM 1553 C C . ARG A 1 208 ? 14.137 0.006 -2.177 1.00 91.75 208 ARG A C 1
ATOM 1555 O O . ARG A 1 208 ? 14.439 -0.789 -1.296 1.00 91.75 208 ARG A O 1
ATOM 1562 N N . SER A 1 209 ? 14.337 -0.225 -3.466 1.00 92.44 209 SER A N 1
ATOM 1563 C CA . SER A 1 209 ? 14.785 -1.497 -4.010 1.00 92.44 209 SER A CA 1
ATOM 1564 C C . SER A 1 209 ? 15.545 -1.301 -5.321 1.00 92.44 209 SER A C 1
ATOM 1566 O O . SER A 1 209 ? 15.467 -0.254 -5.973 1.00 92.44 209 SER A O 1
ATOM 1568 N N . SER A 1 210 ? 16.296 -2.318 -5.729 1.00 91.75 210 SER A N 1
ATOM 1569 C CA . SER A 1 210 ? 16.869 -2.397 -7.072 1.00 91.75 210 SER A CA 1
ATOM 1570 C C . SER A 1 210 ? 16.038 -3.318 -7.975 1.00 91.75 210 SER A C 1
ATOM 1572 O O . SER A 1 210 ? 15.434 -4.267 -7.485 1.00 91.75 210 SER A O 1
ATOM 1574 N N . PRO A 1 211 ? 16.059 -3.135 -9.311 1.00 90.56 211 PRO A N 1
ATOM 1575 C CA . PRO A 1 211 ? 15.421 -4.076 -10.241 1.00 90.56 211 PRO A CA 1
ATOM 1576 C C . PRO A 1 211 ? 15.872 -5.543 -10.117 1.00 90.56 211 PRO A C 1
ATOM 1578 O O . PRO A 1 211 ? 15.224 -6.427 -10.671 1.00 90.56 211 PRO A O 1
ATOM 1581 N N . GLU A 1 212 ? 16.991 -5.803 -9.435 1.00 91.75 212 GLU A N 1
ATOM 1582 C CA . GLU A 1 212 ? 17.520 -7.151 -9.204 1.00 91.75 212 GLU A CA 1
ATOM 1583 C C . GLU A 1 212 ? 16.818 -7.878 -8.045 1.00 91.75 212 GLU A C 1
ATOM 1585 O O . GLU A 1 212 ? 16.838 -9.108 -7.984 1.00 91.75 212 GLU A O 1
ATOM 1590 N N . GLU A 1 213 ? 16.153 -7.150 -7.145 1.00 91.88 213 GLU A N 1
ATOM 1591 C CA . GLU A 1 213 ? 15.380 -7.699 -6.023 1.00 91.88 213 GLU A CA 1
ATOM 1592 C C . GLU A 1 213 ? 13.999 -8.165 -6.498 1.00 91.88 213 GLU A C 1
ATOM 1594 O O . GLU A 1 213 ? 12.954 -7.592 -6.188 1.00 91.88 213 GLU A O 1
ATOM 1599 N N . THR A 1 214 ? 14.013 -9.227 -7.303 1.00 92.44 214 THR A N 1
ATOM 1600 C CA . THR A 1 214 ? 12.831 -9.728 -8.021 1.00 92.44 214 THR A CA 1
ATOM 1601 C C . THR A 1 214 ? 11.620 -9.999 -7.129 1.00 92.44 214 THR A C 1
ATOM 1603 O O . THR A 1 214 ? 10.506 -9.702 -7.539 1.00 92.44 214 THR A O 1
ATOM 1606 N N . GLU A 1 215 ? 11.806 -10.501 -5.910 1.00 90.94 215 GLU A N 1
ATOM 1607 C CA . GLU A 1 215 ? 10.692 -10.800 -5.005 1.00 90.94 215 GLU A CA 1
ATOM 1608 C C . GLU A 1 215 ? 9.950 -9.532 -4.555 1.00 90.94 215 GLU A C 1
ATOM 1610 O O . GLU A 1 215 ? 8.735 -9.435 -4.718 1.00 90.94 215 GLU A O 1
ATOM 1615 N N . LEU A 1 216 ? 10.675 -8.520 -4.066 1.00 91.06 216 LEU A N 1
ATOM 1616 C CA . LEU A 1 216 ? 10.078 -7.272 -3.583 1.00 91.06 216 LEU A CA 1
ATOM 1617 C C . LEU A 1 216 ? 9.435 -6.471 -4.725 1.00 91.06 216 LEU A C 1
ATOM 1619 O O . LEU A 1 216 ? 8.292 -6.023 -4.619 1.00 91.06 216 LEU A O 1
ATOM 1623 N N . VAL A 1 217 ? 10.151 -6.343 -5.846 1.00 94.62 217 VAL A N 1
ATOM 1624 C CA . VAL A 1 217 ? 9.660 -5.678 -7.065 1.00 94.62 217 VAL A CA 1
ATOM 1625 C C . VAL A 1 217 ? 8.441 -6.411 -7.633 1.00 94.62 217 VAL A C 1
ATOM 1627 O O . VAL A 1 217 ? 7.473 -5.785 -8.064 1.00 94.62 217 VAL A O 1
ATOM 1630 N N . GLY A 1 218 ? 8.467 -7.741 -7.604 1.00 93.62 218 GLY A N 1
ATOM 1631 C CA . GLY A 1 218 ? 7.372 -8.597 -8.033 1.00 93.62 218 GLY A CA 1
ATOM 1632 C C . GLY A 1 218 ? 6.120 -8.463 -7.173 1.00 93.62 218 GLY A C 1
ATOM 1633 O O . GLY A 1 218 ? 5.024 -8.334 -7.713 1.00 93.62 218 GLY A O 1
ATOM 1634 N N . ASN A 1 219 ? 6.279 -8.419 -5.847 1.00 91.94 219 ASN A N 1
ATOM 1635 C CA . ASN A 1 219 ? 5.178 -8.218 -4.901 1.00 91.94 219 ASN A CA 1
ATOM 1636 C C . ASN A 1 219 ? 4.468 -6.878 -5.135 1.00 91.94 219 ASN A C 1
ATOM 1638 O O . ASN A 1 219 ? 3.241 -6.808 -5.077 1.00 91.94 219 ASN A O 1
ATOM 1642 N N . ALA A 1 220 ? 5.220 -5.816 -5.435 1.00 93.75 220 ALA A N 1
ATOM 1643 C CA . ALA A 1 220 ? 4.629 -4.525 -5.771 1.00 93.75 220 ALA A CA 1
ATOM 1644 C C . ALA A 1 220 ? 3.900 -4.544 -7.117 1.00 93.75 220 ALA A C 1
ATOM 1646 O O . ALA A 1 220 ? 2.817 -3.978 -7.229 1.00 93.75 220 ALA A O 1
ATOM 1647 N N . ALA A 1 221 ? 4.462 -5.212 -8.127 1.00 94.31 221 ALA A N 1
ATOM 1648 C CA . ALA A 1 221 ? 3.806 -5.363 -9.421 1.00 94.31 221 ALA A CA 1
ATOM 1649 C C . ALA A 1 221 ? 2.464 -6.097 -9.282 1.00 94.31 221 ALA A C 1
ATOM 1651 O O . ALA A 1 221 ? 1.448 -5.610 -9.774 1.00 94.31 221 ALA A O 1
ATOM 1652 N N . GLU A 1 222 ? 2.443 -7.217 -8.554 1.00 91.81 222 GLU A N 1
ATOM 1653 C CA . GLU A 1 222 ? 1.214 -7.953 -8.241 1.00 91.81 222 GLU A CA 1
ATOM 1654 C C . GLU A 1 222 ? 0.210 -7.058 -7.495 1.00 91.81 222 GLU A C 1
ATOM 1656 O O . GLU A 1 222 ? -0.952 -6.977 -7.893 1.00 91.81 222 GLU A O 1
ATOM 1661 N N . ALA A 1 223 ? 0.668 -6.298 -6.491 1.00 90.62 223 ALA A N 1
ATOM 1662 C CA . ALA A 1 223 ? -0.174 -5.354 -5.754 1.00 90.62 223 ALA A CA 1
ATOM 1663 C C . ALA A 1 223 ? -0.813 -4.289 -6.664 1.00 90.62 223 ALA A C 1
ATOM 1665 O O . ALA A 1 223 ? -1.986 -3.958 -6.490 1.00 90.62 223 ALA A O 1
ATOM 1666 N N . VAL A 1 224 ? -0.069 -3.763 -7.644 1.00 92.25 224 VAL A N 1
ATOM 1667 C CA . VAL A 1 224 ? -0.577 -2.797 -8.634 1.00 92.25 224 VAL A CA 1
ATOM 1668 C C . VAL A 1 224 ? -1.625 -3.431 -9.543 1.00 92.25 224 VAL A C 1
ATOM 1670 O O . VAL A 1 224 ? -2.653 -2.808 -9.814 1.00 92.25 224 VAL A O 1
ATOM 1673 N N . VAL A 1 225 ? -1.393 -4.659 -10.011 1.00 90.81 225 VAL A N 1
ATOM 1674 C CA . VAL A 1 225 ? -2.357 -5.370 -10.864 1.00 90.81 225 VAL A CA 1
ATOM 1675 C C . VAL A 1 225 ? -3.653 -5.650 -10.109 1.00 90.81 225 VAL A C 1
ATOM 1677 O O . VAL A 1 225 ? -4.733 -5.372 -10.637 1.00 90.81 225 VAL A O 1
ATOM 1680 N N . ASP A 1 226 ? -3.564 -6.137 -8.873 1.00 86.25 226 ASP A N 1
ATOM 1681 C CA . ASP A 1 226 ? -4.729 -6.362 -8.014 1.00 86.25 226 ASP A CA 1
ATOM 1682 C C . ASP A 1 226 ? -5.484 -5.062 -7.742 1.00 86.25 226 ASP A C 1
ATOM 1684 O O . ASP A 1 226 ? -6.715 -5.011 -7.832 1.00 86.25 226 ASP A O 1
ATOM 1688 N N . TYR A 1 227 ? -4.740 -3.991 -7.455 1.00 85.44 227 TYR A N 1
ATOM 1689 C CA . TYR A 1 227 ? -5.283 -2.656 -7.255 1.00 85.44 227 TYR A CA 1
ATOM 1690 C C . TYR A 1 227 ? -6.114 -2.200 -8.461 1.00 85.44 227 TYR A C 1
ATOM 1692 O O . TYR A 1 227 ? -7.294 -1.873 -8.302 1.00 85.44 227 TYR A O 1
ATOM 1700 N N . LEU A 1 228 ? -5.530 -2.225 -9.661 1.00 87.69 228 LEU A N 1
ATOM 1701 C CA . LEU A 1 228 ? -6.183 -1.768 -10.889 1.00 87.69 228 LEU A CA 1
ATOM 1702 C C . LEU A 1 228 ? -7.339 -2.685 -11.318 1.00 87.69 228 LEU A C 1
ATOM 1704 O O . LEU A 1 228 ? -8.310 -2.224 -11.917 1.00 87.69 228 LEU A O 1
ATOM 1708 N N . SER A 1 229 ? -7.276 -3.972 -10.974 1.00 83.81 229 SER A N 1
ATOM 1709 C CA . SER A 1 229 ? -8.339 -4.942 -11.267 1.00 83.81 229 SER A CA 1
ATOM 1710 C C . SER A 1 229 ? -9.556 -4.801 -10.344 1.00 83.81 229 SER A C 1
ATOM 1712 O O . SER A 1 229 ? -10.637 -5.293 -10.666 1.00 83.81 229 SER A O 1
ATOM 1714 N N . GLY A 1 230 ? -9.414 -4.110 -9.208 1.00 73.38 230 GLY A N 1
ATOM 1715 C CA . GLY A 1 230 ? -10.447 -3.958 -8.179 1.00 73.38 230 GLY A CA 1
ATOM 1716 C C . GLY A 1 230 ? -11.609 -3.011 -8.516 1.00 73.38 230 GLY A C 1
ATOM 1717 O O . GLY A 1 230 ? -12.384 -2.691 -7.617 1.00 73.38 230 GLY A O 1
ATOM 1718 N N . GLY A 1 231 ? -11.730 -2.530 -9.759 1.00 63.81 231 GLY A N 1
ATOM 1719 C CA . GLY A 1 231 ? -12.883 -1.783 -10.294 1.00 63.81 231 GLY A CA 1
ATOM 1720 C C . GLY A 1 231 ? -13.026 -0.321 -9.843 1.00 63.81 231 GLY A C 1
ATOM 1721 O O . GLY A 1 231 ? -13.320 0.542 -10.667 1.00 63.81 231 GLY A O 1
ATOM 1722 N N . GLU A 1 232 ? -12.794 -0.014 -8.566 1.00 67.12 232 GLU A N 1
ATOM 1723 C CA . GLU A 1 232 ? -12.756 1.365 -8.059 1.00 67.12 232 GLU A CA 1
ATOM 1724 C C . GLU A 1 232 ? -11.336 1.932 -8.153 1.00 67.12 232 GLU A C 1
ATOM 1726 O O . GLU A 1 232 ? -10.515 1.745 -7.252 1.00 67.12 232 GLU A O 1
AT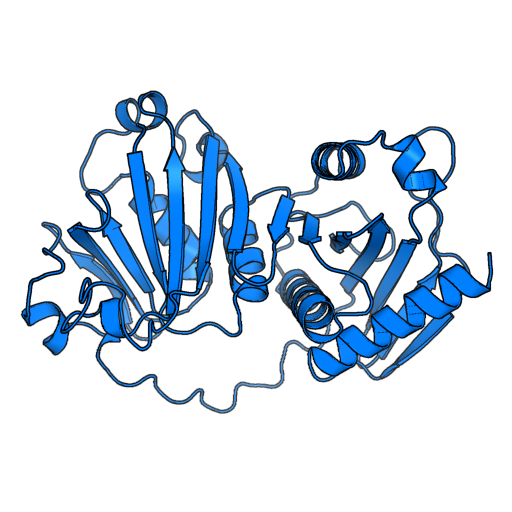OM 1731 N N . LEU A 1 233 ? -11.041 2.615 -9.258 1.00 67.00 233 LEU A N 1
ATOM 1732 C CA . LEU A 1 233 ? -9.763 3.299 -9.446 1.00 67.00 233 LEU A CA 1
ATOM 1733 C C . LEU A 1 233 ? -9.599 4.422 -8.407 1.00 67.00 233 LEU A C 1
ATOM 1735 O O . LEU A 1 233 ? -10.561 5.106 -8.049 1.00 67.00 233 LEU A O 1
ATOM 1739 N N . GLY A 1 234 ? -8.377 4.595 -7.906 1.00 68.00 234 GLY A N 1
ATOM 1740 C CA . GLY A 1 234 ? -8.018 5.687 -7.005 1.00 68.00 234 GLY A CA 1
ATOM 1741 C C . GLY A 1 234 ? -8.133 7.061 -7.668 1.00 68.00 234 GLY A C 1
ATOM 1742 O O . GLY A 1 234 ? -8.451 7.196 -8.850 1.00 68.00 234 GLY A O 1
ATOM 1743 N N . GLY A 1 235 ? -7.879 8.110 -6.885 1.00 80.44 235 GLY A N 1
ATOM 1744 C CA . GLY A 1 235 ? -7.853 9.476 -7.407 1.00 80.44 235 GLY A CA 1
ATOM 1745 C C . GLY A 1 235 ? -6.728 9.666 -8.426 1.00 80.44 235 GLY A C 1
ATOM 1746 O O . GLY A 1 235 ? -5.661 9.062 -8.299 1.00 80.44 235 GLY A O 1
ATOM 1747 N N . ARG A 1 236 ? -6.958 10.524 -9.425 1.00 88.38 236 ARG A N 1
ATOM 1748 C CA . ARG A 1 236 ? -5.881 10.996 -10.301 1.00 88.38 236 ARG A CA 1
ATOM 1749 C C . ARG A 1 236 ? -4.850 11.761 -9.474 1.00 88.38 236 ARG A C 1
ATOM 1751 O O . ARG A 1 236 ? -5.218 12.492 -8.557 1.00 88.38 236 ARG A O 1
ATOM 1758 N N . VAL A 1 237 ? -3.580 11.593 -9.818 1.00 88.12 237 VAL A N 1
ATOM 1759 C CA . VAL A 1 237 ? -2.487 12.393 -9.260 1.00 88.12 237 VAL A CA 1
ATOM 1760 C C . VAL A 1 237 ? -2.256 13.578 -10.193 1.00 88.12 237 VAL A C 1
ATOM 1762 O O . VAL A 1 237 ? -1.923 13.378 -11.359 1.00 88.12 237 VAL A O 1
ATOM 1765 N N . ASP A 1 238 ? -2.463 14.799 -9.694 1.00 86.00 238 ASP A N 1
ATOM 1766 C CA . ASP A 1 238 ? -2.393 16.022 -10.510 1.00 86.00 238 ASP A CA 1
ATOM 1767 C C . ASP A 1 238 ? -0.969 16.326 -11.012 1.00 86.00 238 ASP A C 1
ATOM 1769 O O . ASP A 1 238 ? -0.801 16.788 -12.141 1.00 86.00 238 ASP A O 1
ATOM 1773 N N . ASP A 1 239 ? 0.056 16.031 -10.203 1.00 88.69 239 ASP A N 1
ATOM 1774 C CA . ASP A 1 239 ? 1.474 16.208 -10.546 1.00 88.69 239 ASP A CA 1
ATOM 1775 C C . ASP A 1 239 ? 2.306 14.962 -10.170 1.00 88.69 239 ASP A C 1
ATOM 1777 O O . ASP A 1 239 ? 3.014 14.952 -9.159 1.00 88.69 239 ASP A O 1
ATOM 1781 N N . PRO A 1 240 ? 2.214 13.868 -10.953 1.00 89.44 240 PRO A N 1
ATOM 1782 C CA . PRO A 1 240 ? 2.894 12.615 -10.630 1.00 89.44 240 PRO A CA 1
ATOM 1783 C C . PRO A 1 240 ? 4.419 12.749 -10.672 1.00 89.44 240 PRO A C 1
ATOM 1785 O O . PRO A 1 240 ? 5.117 12.130 -9.873 1.00 89.44 240 PRO A O 1
ATOM 1788 N N . LEU A 1 241 ? 4.951 13.580 -11.575 1.00 88.62 241 LEU A N 1
ATOM 1789 C CA . LEU A 1 241 ? 6.391 13.802 -11.678 1.00 88.62 241 LEU A CA 1
ATOM 1790 C C . LEU A 1 241 ? 6.915 14.660 -10.528 1.00 88.62 241 LEU A C 1
ATOM 1792 O O . LEU A 1 241 ? 8.009 14.381 -10.051 1.00 88.62 241 LEU A O 1
ATOM 1796 N N . GLY A 1 242 ? 6.166 15.664 -10.065 1.00 87.44 242 GLY A N 1
ATOM 1797 C CA . GLY A 1 242 ? 6.538 16.441 -8.883 1.00 87.44 242 GLY A CA 1
ATOM 1798 C C . GLY A 1 242 ? 6.554 15.599 -7.609 1.00 87.44 242 GLY A C 1
ATOM 1799 O O . GLY A 1 242 ? 7.478 15.731 -6.802 1.00 87.44 242 GLY A O 1
ATOM 1800 N N . VAL A 1 243 ? 5.590 14.681 -7.466 1.00 87.75 243 VAL A N 1
ATOM 1801 C CA . VAL A 1 243 ? 5.563 13.684 -6.381 1.00 87.75 243 VAL A CA 1
ATOM 1802 C C . VAL A 1 243 ? 6.834 12.832 -6.408 1.00 87.75 243 VAL A C 1
ATOM 1804 O O . VAL A 1 243 ? 7.602 12.859 -5.448 1.00 87.75 243 VAL A O 1
ATOM 1807 N N . ILE A 1 244 ? 7.118 12.192 -7.547 1.00 88.25 244 ILE A N 1
ATOM 1808 C CA . ILE A 1 244 ? 8.309 11.350 -7.730 1.00 88.25 244 ILE A CA 1
ATOM 1809 C C . ILE A 1 244 ? 9.599 12.137 -7.475 1.00 88.25 244 ILE A C 1
ATOM 1811 O O . ILE A 1 244 ? 10.473 11.699 -6.728 1.00 88.25 244 ILE A O 1
ATOM 1815 N N . ALA A 1 245 ? 9.723 13.316 -8.089 1.00 86.69 245 ALA A N 1
ATOM 1816 C CA . ALA A 1 245 ? 10.895 14.180 -7.994 1.00 86.69 245 ALA A CA 1
ATOM 1817 C C . ALA A 1 245 ? 11.203 14.579 -6.543 1.00 86.69 245 ALA A C 1
ATOM 1819 O O . ALA A 1 245 ? 12.370 14.593 -6.139 1.00 86.69 245 ALA A O 1
ATOM 1820 N N . THR A 1 246 ? 10.157 14.845 -5.754 1.00 86.44 246 THR A N 1
ATOM 1821 C CA . THR A 1 246 ? 10.276 15.175 -4.331 1.00 86.44 246 THR A CA 1
ATOM 1822 C C . THR A 1 246 ? 10.883 14.015 -3.552 1.00 86.44 246 THR A C 1
ATOM 1824 O O . THR A 1 246 ? 11.849 14.229 -2.818 1.00 86.44 246 THR A O 1
ATOM 1827 N N . THR A 1 247 ? 10.394 12.787 -3.746 1.00 80.50 247 THR A N 1
ATOM 1828 C CA . THR A 1 247 ? 10.920 11.623 -3.017 1.00 80.50 247 THR A CA 1
ATOM 1829 C C . THR A 1 247 ? 12.359 11.298 -3.396 1.00 80.50 247 THR A C 1
ATOM 1831 O O . THR A 1 247 ? 13.193 11.024 -2.532 1.00 80.50 247 THR A O 1
ATOM 1834 N N . ILE A 1 248 ? 12.687 11.352 -4.685 1.00 84.06 248 ILE A N 1
ATOM 1835 C CA . ILE A 1 248 ? 14.035 11.010 -5.159 1.00 84.06 248 ILE A CA 1
ATOM 1836 C C . ILE A 1 248 ? 15.050 12.145 -4.945 1.00 84.06 248 ILE A C 1
ATOM 1838 O O . ILE A 1 248 ? 16.240 11.956 -5.202 1.00 84.06 248 ILE A O 1
ATOM 1842 N N . GLY A 1 249 ? 14.600 13.322 -4.494 1.00 85.56 249 GLY A N 1
ATOM 1843 C CA . GLY A 1 249 ? 15.450 14.486 -4.251 1.00 85.56 249 GLY A CA 1
ATOM 1844 C C . GLY A 1 249 ? 16.089 15.039 -5.527 1.00 85.56 249 GLY A C 1
ATOM 1845 O O . GLY A 1 249 ? 17.252 15.444 -5.514 1.00 85.56 249 GLY A O 1
ATOM 1846 N N . THR A 1 250 ? 15.364 15.024 -6.648 1.00 88.31 250 THR A N 1
ATOM 1847 C CA . THR A 1 250 ? 15.854 15.529 -7.940 1.00 88.31 250 THR A CA 1
ATOM 1848 C C . THR A 1 250 ? 14.805 16.384 -8.646 1.00 88.31 250 THR A C 1
ATOM 1850 O O . THR A 1 250 ? 13.735 16.615 -8.097 1.00 88.31 250 THR A O 1
ATOM 1853 N N . THR A 1 251 ? 15.103 16.905 -9.839 1.00 87.75 251 THR A N 1
ATOM 1854 C CA . THR A 1 251 ? 14.094 17.621 -10.636 1.00 87.75 251 THR A CA 1
ATOM 1855 C C . THR A 1 251 ? 13.341 16.657 -11.556 1.00 87.75 251 THR A C 1
ATOM 1857 O O . THR A 1 251 ? 13.923 15.652 -11.981 1.00 87.75 251 THR A O 1
ATOM 1860 N N . PRO A 1 252 ? 12.078 16.950 -11.919 1.00 88.69 252 PRO A N 1
ATOM 1861 C CA . PRO A 1 252 ? 11.341 16.165 -12.905 1.00 88.69 252 PRO A CA 1
ATOM 1862 C C . PRO A 1 252 ? 12.134 15.937 -14.194 1.00 88.69 252 PRO A C 1
ATOM 1864 O O . PRO A 1 252 ? 12.187 14.816 -14.685 1.00 88.69 252 PRO A O 1
ATOM 1867 N N . GLU A 1 253 ? 12.820 16.964 -14.701 1.00 87.12 253 GLU A N 1
ATOM 1868 C CA . GLU A 1 253 ? 13.618 16.883 -15.930 1.00 87.12 253 GLU A CA 1
ATOM 1869 C C . GLU A 1 253 ? 14.733 15.847 -15.789 1.00 87.12 253 GLU A C 1
ATOM 1871 O O . GLU A 1 253 ? 14.845 14.934 -16.607 1.00 87.12 253 GLU A O 1
ATOM 1876 N N . ASN A 1 254 ? 15.503 15.936 -14.701 1.00 86.50 254 ASN A N 1
ATOM 1877 C CA . ASN A 1 254 ? 16.614 15.030 -14.449 1.00 86.50 254 ASN A CA 1
ATOM 1878 C C . ASN A 1 254 ? 16.157 13.574 -14.286 1.00 86.50 254 ASN A C 1
ATOM 1880 O O . ASN A 1 254 ? 16.828 12.653 -14.752 1.00 86.50 254 ASN A O 1
ATOM 1884 N N . PHE A 1 255 ? 15.001 13.364 -13.653 1.00 88.12 255 PHE A N 1
ATOM 1885 C CA . PHE A 1 255 ? 14.373 12.050 -13.589 1.00 88.12 255 PHE A CA 1
ATOM 1886 C C . PHE A 1 255 ? 13.991 11.552 -14.985 1.00 88.12 255 PHE A C 1
ATOM 1888 O O . PHE A 1 255 ? 14.403 10.464 -15.381 1.00 88.12 255 PHE A O 1
ATOM 1895 N N . THR A 1 256 ? 13.256 12.358 -15.754 1.00 86.94 256 THR A N 1
ATOM 1896 C CA . THR A 1 256 ? 12.756 11.958 -17.074 1.00 86.94 256 THR A CA 1
ATOM 1897 C C . THR A 1 256 ? 13.855 11.703 -18.107 1.00 86.94 256 THR A C 1
ATOM 1899 O O . THR A 1 256 ? 13.653 10.885 -19.005 1.00 86.94 256 THR A O 1
ATOM 1902 N N . ASP A 1 257 ? 15.011 12.357 -17.970 1.00 84.31 257 ASP A N 1
ATOM 1903 C CA . ASP A 1 257 ? 16.156 12.194 -18.870 1.00 84.31 257 ASP A CA 1
ATOM 1904 C C . ASP A 1 257 ? 16.967 10.920 -18.583 1.00 84.31 257 ASP A C 1
ATOM 1906 O O . ASP A 1 257 ? 17.568 10.352 -19.497 1.00 84.31 257 ASP A O 1
ATOM 1910 N N . GLN A 1 258 ? 17.009 10.467 -17.325 1.00 85.00 258 GLN A N 1
ATOM 1911 C CA . GLN A 1 258 ? 17.914 9.394 -16.894 1.00 85.00 258 GLN A CA 1
ATOM 1912 C C . GLN A 1 258 ? 17.210 8.093 -16.500 1.00 85.00 258 GLN A C 1
ATOM 1914 O O . GLN A 1 258 ? 17.832 7.030 -16.549 1.00 85.00 258 GLN A O 1
ATOM 1919 N N . ALA A 1 259 ? 15.947 8.149 -16.074 1.00 89.19 259 ALA A N 1
ATOM 1920 C CA . ALA A 1 259 ? 15.239 6.977 -15.583 1.00 89.19 259 ALA A CA 1
ATOM 1921 C C . ALA A 1 259 ? 14.819 6.066 -16.752 1.00 89.19 259 ALA A C 1
ATOM 1923 O O . ALA A 1 259 ? 13.971 6.466 -17.558 1.00 89.19 259 ALA A O 1
ATOM 1924 N N . PRO A 1 260 ? 15.335 4.822 -16.863 1.00 90.31 260 PRO A N 1
ATOM 1925 C CA . PRO A 1 260 ? 14.707 3.825 -17.719 1.00 90.31 260 PRO A CA 1
ATOM 1926 C C . PRO A 1 260 ? 13.249 3.651 -17.298 1.00 90.31 260 PRO A C 1
ATOM 1928 O O . PRO A 1 260 ? 12.965 3.408 -16.123 1.00 90.31 260 PRO A O 1
ATOM 1931 N N . CYS A 1 261 ? 12.350 3.761 -18.270 1.00 91.31 261 CYS A N 1
ATOM 1932 C CA . CYS A 1 261 ? 10.912 3.677 -18.076 1.00 91.31 261 CYS A CA 1
ATOM 1933 C C . CYS A 1 261 ? 10.302 2.739 -19.119 1.00 91.31 261 CYS A C 1
ATOM 1935 O O . CYS A 1 261 ? 10.722 2.708 -20.283 1.00 91.31 261 CYS A O 1
ATOM 1937 N N . PHE A 1 262 ? 9.294 1.979 -18.716 1.00 92.88 262 PHE A N 1
ATOM 1938 C CA . PHE A 1 262 ? 8.492 1.173 -19.623 1.00 92.88 262 PHE A CA 1
ATOM 1939 C C . PHE A 1 262 ? 7.036 1.114 -19.167 1.00 92.88 262 PHE A C 1
ATOM 1941 O O . PHE A 1 262 ? 6.717 1.269 -17.989 1.00 92.88 262 PHE A O 1
ATOM 1948 N N . LEU A 1 263 ? 6.149 0.909 -20.135 1.00 94.06 263 LEU A N 1
ATOM 1949 C CA . LEU A 1 263 ? 4.735 0.650 -19.922 1.00 94.06 263 LEU A CA 1
ATOM 1950 C C . LEU A 1 263 ? 4.524 -0.860 -19.839 1.00 94.06 263 LEU A C 1
ATOM 1952 O O . LEU A 1 263 ? 4.982 -1.592 -20.719 1.00 94.06 263 LEU A O 1
ATOM 1956 N N . VAL A 1 264 ? 3.807 -1.299 -18.812 1.00 94.56 264 VAL A N 1
ATOM 1957 C CA . VAL A 1 264 ? 3.291 -2.658 -18.681 1.00 94.56 264 VAL A CA 1
ATOM 1958 C C . VAL A 1 264 ? 1.790 -2.615 -18.926 1.00 94.56 264 VAL A C 1
ATOM 1960 O O . VAL A 1 264 ? 1.075 -1.887 -18.238 1.00 94.56 264 VAL A O 1
ATOM 1963 N N . THR A 1 265 ? 1.321 -3.403 -19.889 1.00 93.50 265 THR A N 1
ATOM 1964 C CA . THR A 1 265 ? -0.104 -3.604 -20.169 1.00 93.50 265 THR A CA 1
ATOM 1965 C C . THR A 1 265 ? -0.446 -5.063 -19.912 1.00 93.50 265 THR A C 1
ATOM 1967 O O . THR A 1 265 ? 0.205 -5.972 -20.433 1.00 93.50 265 THR A O 1
ATOM 1970 N N . VAL A 1 266 ? -1.477 -5.288 -19.106 1.00 92.00 266 VAL A N 1
ATOM 1971 C CA . VAL A 1 266 ? -1.946 -6.612 -18.711 1.00 92.00 266 VAL A CA 1
ATOM 1972 C C . VAL A 1 266 ? -3.303 -6.852 -19.351 1.00 92.00 266 VAL A C 1
ATOM 1974 O O . VAL A 1 266 ? -4.251 -6.104 -19.120 1.00 92.00 266 VAL A O 1
ATOM 1977 N N . GLY A 1 267 ? -3.375 -7.883 -20.187 1.00 86.38 267 GLY A N 1
ATOM 1978 C CA . GLY A 1 267 ? -4.589 -8.288 -20.885 1.00 86.38 267 GLY A CA 1
ATOM 1979 C C . GLY A 1 267 ? -5.064 -9.672 -20.456 1.00 86.38 267 GLY A C 1
ATOM 1980 O O . GLY A 1 267 ? -4.593 -10.250 -19.476 1.00 86.38 267 GLY A O 1
ATOM 1981 N N . SER A 1 268 ? -5.984 -10.241 -21.234 1.00 78.38 268 SER A N 1
ATOM 1982 C CA . SER A 1 268 ? -6.579 -11.558 -20.991 1.00 78.38 268 SER A CA 1
ATOM 1983 C C . SER A 1 268 ? -5.570 -12.703 -21.177 1.00 78.38 268 SER A C 1
ATOM 1985 O O . SER A 1 268 ? -5.580 -13.387 -22.200 1.00 78.38 268 SER A O 1
ATOM 1987 N N . GLY A 1 269 ? -4.710 -12.910 -20.176 1.00 84.62 269 GLY A N 1
ATOM 1988 C CA . GLY A 1 269 ? -3.738 -14.005 -20.096 1.00 84.62 269 GLY A CA 1
ATOM 1989 C C . GLY A 1 269 ? -2.305 -13.651 -20.498 1.00 84.62 269 GLY A C 1
ATOM 1990 O O . GLY A 1 269 ? -1.449 -14.533 -20.485 1.00 84.62 269 GLY A O 1
ATOM 1991 N N . GLU A 1 270 ? -2.018 -12.388 -20.813 1.00 90.88 270 GLU A N 1
ATOM 1992 C CA . GLU A 1 270 ? -0.688 -11.936 -21.236 1.00 90.88 270 GLU A CA 1
ATOM 1993 C C . GLU A 1 270 ? -0.294 -10.626 -20.546 1.00 90.88 270 GLU A C 1
ATOM 1995 O O . GLU A 1 270 ? -1.145 -9.787 -20.241 1.00 90.88 270 GLU A O 1
ATOM 2000 N N . ALA A 1 271 ? 1.013 -10.444 -20.358 1.00 92.69 271 ALA A N 1
ATOM 2001 C CA . ALA A 1 271 ? 1.627 -9.174 -19.997 1.00 92.69 271 ALA A CA 1
ATOM 2002 C C . ALA A 1 271 ? 2.545 -8.720 -21.142 1.00 92.69 271 ALA A C 1
ATOM 2004 O O . ALA A 1 271 ? 3.449 -9.450 -21.563 1.00 92.69 271 ALA A O 1
ATOM 2005 N N . ALA A 1 272 ? 2.307 -7.513 -21.649 1.00 93.06 272 ALA A N 1
ATOM 2006 C CA . ALA A 1 272 ? 3.127 -6.869 -22.666 1.00 93.06 272 ALA A CA 1
ATOM 2007 C C . ALA A 1 272 ? 3.905 -5.707 -22.045 1.00 93.06 272 ALA A C 1
ATOM 2009 O O . ALA A 1 272 ? 3.360 -4.930 -21.261 1.00 93.06 272 ALA A O 1
ATOM 2010 N N . VAL A 1 273 ? 5.180 -5.582 -22.412 1.00 93.88 273 VAL A N 1
ATOM 2011 C CA . VAL A 1 273 ? 6.066 -4.520 -21.937 1.00 93.88 273 VAL A CA 1
ATOM 2012 C C . VAL A 1 273 ? 6.602 -3.743 -23.128 1.00 93.88 273 VAL A C 1
ATOM 2014 O O . VAL A 1 273 ? 7.230 -4.310 -24.026 1.00 93.88 273 VAL A O 1
ATOM 2017 N N . ALA A 1 274 ? 6.389 -2.432 -23.135 1.00 92.31 274 ALA A N 1
ATOM 2018 C CA . ALA A 1 274 ? 6.879 -1.528 -24.168 1.00 92.31 274 ALA A CA 1
ATOM 2019 C C . ALA A 1 274 ? 7.774 -0.455 -23.555 1.00 92.31 274 ALA A C 1
ATOM 2021 O O . ALA A 1 274 ? 7.448 0.116 -22.516 1.00 92.31 274 ALA A O 1
ATOM 2022 N N . SER A 1 275 ? 8.896 -0.148 -24.210 1.00 89.44 275 SER A N 1
ATOM 2023 C CA . SER A 1 275 ? 9.758 0.954 -23.760 1.00 89.44 275 SER A CA 1
ATOM 2024 C C . SER A 1 275 ? 8.974 2.266 -23.726 1.00 89.44 275 SER A C 1
ATOM 2026 O O . SER A 1 275 ? 8.115 2.506 -24.574 1.00 89.44 275 SER A O 1
ATOM 2028 N N . TRP A 1 276 ? 9.261 3.126 -22.756 1.00 86.81 276 TRP A N 1
ATOM 2029 C CA . TRP A 1 276 ? 8.596 4.413 -22.612 1.00 86.81 276 TRP A CA 1
ATOM 2030 C C . TRP A 1 276 ? 9.631 5.527 -22.536 1.00 86.81 276 TRP A C 1
ATOM 2032 O O . TRP A 1 276 ? 10.674 5.389 -21.901 1.00 86.81 276 TRP A O 1
ATOM 2042 N N . ARG A 1 277 ? 9.350 6.644 -23.206 1.00 80.56 277 ARG A N 1
ATOM 2043 C CA . ARG A 1 277 ? 10.182 7.847 -23.137 1.00 80.56 277 ARG A CA 1
ATOM 2044 C C . ARG A 1 277 ? 9.304 9.035 -22.810 1.00 80.56 277 ARG A C 1
ATOM 2046 O O . ARG A 1 277 ? 8.301 9.263 -23.482 1.00 80.56 277 ARG A O 1
ATOM 2053 N N . PHE A 1 278 ? 9.704 9.812 -21.819 1.00 73.88 278 PHE A N 1
ATOM 2054 C CA . PHE A 1 278 ? 9.103 11.112 -21.559 1.00 73.88 278 PHE A CA 1
ATOM 2055 C C . PHE A 1 278 ? 9.427 12.055 -22.729 1.00 73.88 278 PHE A C 1
ATOM 2057 O O . PHE A 1 278 ? 10.538 12.030 -23.265 1.00 73.88 278 PHE A O 1
ATOM 2064 N N . ARG A 1 279 ? 8.462 12.858 -23.197 1.00 62.25 279 ARG A N 1
ATOM 2065 C CA . ARG A 1 279 ? 8.754 13.873 -24.222 1.00 62.25 279 ARG A CA 1
ATOM 2066 C C . ARG A 1 279 ? 9.334 15.113 -23.546 1.00 62.25 279 ARG A C 1
ATOM 2068 O O . ARG A 1 279 ? 8.711 15.679 -22.651 1.00 62.25 279 ARG A O 1
ATOM 2075 N N . GLY A 1 280 ? 10.504 15.549 -24.011 1.00 48.59 280 GLY A N 1
ATOM 2076 C CA . GLY A 1 280 ? 11.170 16.745 -23.498 1.00 48.59 280 GLY A CA 1
ATOM 2077 C C . GLY A 1 280 ? 10.309 18.003 -23.654 1.00 48.59 280 GLY A C 1
ATOM 2078 O O . GLY A 1 280 ? 9.753 18.252 -24.725 1.00 48.59 280 GLY A O 1
ATOM 2079 N N . GLY A 1 281 ? 10.224 18.795 -22.580 1.00 45.69 281 GLY A N 1
ATOM 2080 C CA . GLY A 1 281 ? 9.735 20.178 -22.610 1.00 45.69 281 GLY A CA 1
ATOM 2081 C C . GLY A 1 281 ? 8.436 20.496 -21.864 1.00 45.69 281 GLY A C 1
ATOM 2082 O O . GLY A 1 281 ? 8.033 21.65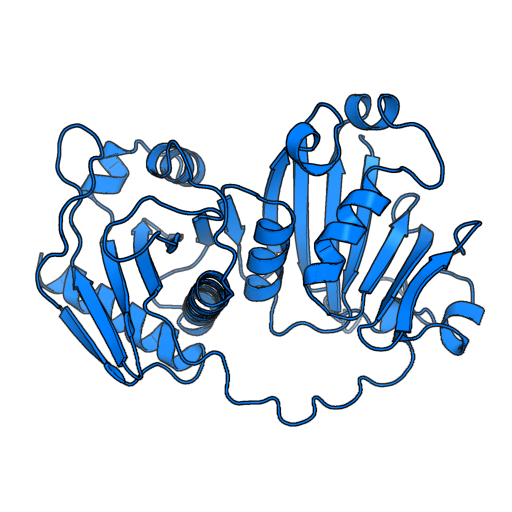3 -21.920 1.00 45.69 281 GLY A O 1
ATOM 2083 N N . ALA A 1 282 ? 7.782 19.536 -21.193 1.00 42.84 282 ALA A N 1
ATOM 2084 C CA . ALA A 1 282 ? 6.645 19.815 -20.289 1.00 42.84 282 ALA A CA 1
ATOM 2085 C C . ALA A 1 282 ? 6.199 18.623 -19.409 1.00 42.84 282 ALA A C 1
ATOM 2087 O O . ALA A 1 282 ? 5.077 18.635 -18.912 1.00 42.84 282 ALA A O 1
ATOM 2088 N N . GLY A 1 283 ? 6.981 17.540 -19.293 1.00 48.47 283 GLY A N 1
ATOM 2089 C CA . GLY A 1 283 ? 6.519 16.335 -18.582 1.00 48.47 283 GLY A CA 1
ATOM 2090 C C . GLY A 1 283 ? 5.297 15.653 -19.222 1.00 48.47 283 GLY A C 1
ATOM 2091 O O . GLY A 1 283 ? 4.691 14.775 -18.614 1.00 48.47 283 GLY A O 1
ATOM 2092 N N . ALA A 1 284 ? 4.922 16.035 -20.451 1.00 46.34 284 ALA A N 1
ATOM 2093 C CA . ALA A 1 284 ? 3.820 15.407 -21.161 1.00 46.34 284 ALA A CA 1
ATOM 2094 C C . ALA A 1 284 ? 4.171 13.937 -21.458 1.00 46.34 284 ALA A C 1
ATOM 2096 O O . ALA A 1 284 ? 5.291 13.660 -21.917 1.00 46.34 284 ALA A O 1
ATOM 2097 N N . PRO A 1 285 ? 3.237 12.994 -21.231 1.00 53.12 285 PRO A N 1
ATOM 2098 C CA . PRO A 1 285 ? 3.478 11.589 -21.511 1.00 53.12 285 PRO A CA 1
ATOM 2099 C C . PRO A 1 285 ? 3.909 11.423 -22.973 1.00 53.12 285 PRO A C 1
ATOM 2101 O O . PRO A 1 285 ? 3.284 11.953 -23.897 1.00 53.12 285 PRO A O 1
ATOM 2104 N N . GLY A 1 286 ? 5.017 10.711 -23.194 1.00 58.66 286 GLY A N 1
ATOM 2105 C CA . GLY A 1 286 ? 5.307 10.173 -24.518 1.00 58.66 286 GLY A CA 1
ATOM 2106 C C . GLY A 1 286 ? 4.281 9.111 -24.905 1.00 58.66 286 GLY A C 1
ATOM 2107 O O . GLY A 1 286 ? 3.344 8.836 -24.170 1.00 58.66 286 GLY A O 1
ATOM 2108 N N . GLY A 1 287 ? 4.424 8.534 -26.092 1.00 63.59 287 GLY A N 1
ATOM 2109 C CA . GLY A 1 287 ? 3.676 7.326 -26.441 1.00 63.59 287 GLY A CA 1
ATOM 2110 C C . GLY A 1 287 ? 4.491 6.083 -26.085 1.00 63.59 287 GLY A C 1
ATOM 2111 O O . GLY A 1 287 ? 5.716 6.198 -25.944 1.00 63.59 287 GLY A O 1
ATOM 2112 N N . PRO A 1 288 ? 3.856 4.901 -26.009 1.00 68.38 288 PRO A N 1
ATOM 2113 C CA . PRO A 1 288 ? 4.600 3.657 -25.924 1.00 68.38 288 PRO A CA 1
ATOM 2114 C C . PRO A 1 288 ? 5.522 3.548 -27.141 1.00 68.38 288 PRO A C 1
ATOM 2116 O O . PRO A 1 288 ? 5.142 3.844 -28.276 1.00 68.38 288 PRO A O 1
ATOM 2119 N N . GLY A 1 289 ? 6.771 3.193 -26.872 1.00 74.50 289 GLY A N 1
ATOM 2120 C CA . GLY A 1 289 ? 7.787 2.927 -27.870 1.00 74.50 289 GLY A CA 1
ATOM 2121 C C . GLY A 1 289 ? 7.642 1.521 -28.441 1.00 74.50 289 GLY A C 1
ATOM 2122 O O . GLY A 1 289 ? 6.549 0.982 -28.605 1.00 74.50 289 GLY A O 1
ATOM 2123 N N . ARG A 1 290 ? 8.777 0.902 -28.758 1.00 80.81 290 ARG A N 1
ATOM 2124 C CA . ARG A 1 290 ? 8.816 -0.478 -29.245 1.00 80.81 290 ARG A CA 1
ATOM 2125 C C . ARG A 1 290 ? 8.459 -1.443 -28.107 1.00 80.81 290 ARG A C 1
ATOM 2127 O O . ARG A 1 290 ? 9.011 -1.307 -27.012 1.00 80.81 290 ARG A O 1
ATOM 2134 N N . GLU A 1 291 ? 7.593 -2.420 -28.391 1.00 87.69 291 GLU A N 1
ATOM 2135 C CA . GLU A 1 291 ? 7.386 -3.598 -27.535 1.00 87.69 291 GLU A CA 1
ATOM 2136 C C . GLU A 1 291 ? 8.726 -4.315 -27.350 1.00 87.69 291 GLU A C 1
ATOM 2138 O O . GLU A 1 291 ? 9.385 -4.686 -28.328 1.00 87.69 291 GLU A O 1
ATOM 2143 N N . VAL A 1 292 ? 9.150 -4.444 -26.097 1.00 87.12 292 VAL A N 1
ATOM 2144 C CA . VAL A 1 292 ? 10.419 -5.079 -25.732 1.00 87.12 292 VAL A CA 1
ATOM 2145 C C . VAL A 1 292 ? 10.205 -6.517 -25.288 1.00 87.12 292 VAL A C 1
ATOM 2147 O O . VAL A 1 292 ? 11.039 -7.360 -25.599 1.00 87.12 292 VAL A O 1
ATOM 2150 N N . LEU A 1 293 ? 9.086 -6.817 -24.622 1.00 91.50 293 LEU A N 1
ATOM 2151 C CA . LEU A 1 293 ? 8.765 -8.157 -24.139 1.00 91.50 293 LEU A CA 1
ATOM 2152 C C . LEU A 1 293 ? 7.264 -8.426 -24.215 1.00 91.50 293 LEU A C 1
ATOM 2154 O O . LEU A 1 293 ? 6.442 -7.528 -24.035 1.00 91.50 293 LEU A O 1
ATOM 2158 N N . ARG A 1 294 ? 6.927 -9.700 -24.399 1.00 92.12 294 ARG A N 1
ATOM 2159 C CA . ARG A 1 294 ? 5.581 -10.235 -24.221 1.00 92.12 294 ARG A CA 1
ATOM 2160 C C . ARG A 1 294 ? 5.688 -11.610 -23.586 1.00 92.12 294 ARG A C 1
ATOM 2162 O O . ARG A 1 294 ? 6.472 -12.440 -24.047 1.00 92.12 294 ARG A O 1
ATOM 2169 N N . ALA A 1 295 ? 4.920 -11.836 -22.533 1.00 91.75 295 ALA A N 1
ATOM 2170 C CA . ALA A 1 295 ? 4.915 -13.087 -21.792 1.00 91.75 295 ALA A CA 1
ATOM 2171 C C . ALA A 1 295 ? 3.485 -13.503 -21.445 1.00 91.75 295 ALA A C 1
ATOM 2173 O O . ALA A 1 295 ? 2.569 -12.677 -21.420 1.00 91.75 295 ALA A O 1
ATOM 2174 N N . ALA A 1 296 ? 3.308 -14.790 -21.140 1.00 90.94 296 ALA A N 1
ATOM 2175 C CA . ALA A 1 296 ? 2.118 -15.237 -20.429 1.00 90.94 296 ALA A CA 1
ATOM 2176 C C . ALA A 1 296 ? 1.991 -14.454 -19.113 1.00 90.94 296 ALA A C 1
ATOM 2178 O O . ALA A 1 296 ? 3.005 -14.075 -18.521 1.00 90.94 296 ALA A O 1
ATOM 2179 N N . LEU A 1 297 ? 0.754 -14.212 -18.677 1.00 89.38 297 LEU A N 1
ATOM 2180 C CA . LEU A 1 297 ? 0.483 -13.497 -17.435 1.00 89.38 297 LEU A CA 1
ATOM 2181 C C . LEU A 1 297 ? 1.260 -14.154 -16.279 1.00 89.38 297 LEU A C 1
ATOM 2183 O O . LEU A 1 297 ? 1.080 -15.357 -16.057 1.00 89.38 297 LEU A O 1
ATOM 2187 N N . PRO A 1 298 ? 2.120 -13.407 -15.562 1.00 90.75 298 PRO A N 1
ATOM 2188 C CA . PRO A 1 298 ? 2.854 -13.959 -14.434 1.00 90.75 298 PRO A CA 1
ATOM 2189 C C . PRO A 1 298 ? 1.904 -14.525 -13.373 1.00 90.75 298 PRO A C 1
ATOM 2191 O O . PRO A 1 298 ? 0.912 -13.891 -13.017 1.00 90.75 298 PRO A O 1
ATOM 2194 N N . ALA A 1 299 ? 2.198 -15.738 -12.900 1.00 86.19 299 ALA A N 1
ATOM 2195 C CA . ALA A 1 299 ? 1.335 -16.474 -11.973 1.00 86.19 299 ALA A CA 1
ATOM 2196 C C . ALA A 1 299 ? 1.575 -16.122 -10.495 1.00 86.19 299 ALA A C 1
ATOM 2198 O O . ALA A 1 299 ? 0.728 -16.420 -9.657 1.00 86.19 299 ALA A O 1
ATOM 2199 N N . ASP A 1 300 ? 2.726 -15.524 -10.190 1.00 87.19 300 ASP A N 1
ATOM 2200 C CA . ASP A 1 300 ? 3.172 -15.157 -8.849 1.00 87.19 300 ASP A CA 1
ATOM 2201 C C . ASP A 1 300 ? 4.128 -13.951 -8.902 1.00 87.19 300 ASP A C 1
ATOM 2203 O O . ASP A 1 300 ? 4.563 -13.514 -9.979 1.00 87.19 300 ASP A O 1
ATOM 2207 N N . SER A 1 301 ? 4.457 -13.407 -7.731 1.00 88.06 301 SER A N 1
ATOM 2208 C CA . SER A 1 301 ? 5.368 -12.273 -7.584 1.00 88.06 301 SER A CA 1
ATOM 2209 C C . SER A 1 301 ? 6.771 -12.551 -8.130 1.00 88.06 301 SER A C 1
ATOM 2211 O O . SER A 1 301 ? 7.357 -11.686 -8.779 1.00 88.06 301 SER A O 1
ATOM 2213 N N . GLY A 1 302 ? 7.304 -13.764 -7.975 1.00 90.38 302 GLY A N 1
ATOM 2214 C CA . GLY A 1 302 ? 8.609 -14.136 -8.529 1.00 90.38 302 GLY A CA 1
ATOM 2215 C C . GLY A 1 302 ? 8.651 -14.016 -10.057 1.00 90.38 302 GLY A C 1
ATOM 2216 O O . GLY A 1 302 ? 9.594 -13.452 -10.622 1.00 90.38 302 GLY A O 1
ATOM 2217 N N . ALA A 1 303 ? 7.601 -14.482 -10.735 1.00 92.06 303 ALA A N 1
ATOM 2218 C CA . ALA A 1 303 ? 7.448 -14.357 -12.180 1.00 92.06 303 ALA A CA 1
ATOM 2219 C C . ALA A 1 303 ? 7.292 -12.890 -12.623 1.00 92.06 303 ALA A C 1
ATOM 2221 O O . ALA A 1 303 ? 7.887 -12.493 -13.630 1.00 92.06 303 ALA A O 1
ATOM 2222 N N . TRP A 1 304 ? 6.562 -12.067 -11.859 1.00 94.56 304 TRP A N 1
ATOM 2223 C CA . TRP A 1 304 ? 6.486 -10.620 -12.091 1.00 94.56 304 TRP A CA 1
ATOM 2224 C C . TRP A 1 304 ? 7.858 -9.952 -11.978 1.00 94.56 304 TRP A C 1
ATOM 2226 O O . TRP A 1 304 ? 8.274 -9.223 -12.880 1.00 94.56 304 TRP A O 1
ATOM 2236 N N . GLY A 1 305 ? 8.596 -10.242 -10.908 1.00 94.31 305 GLY A N 1
ATOM 2237 C CA . GLY A 1 305 ? 9.940 -9.722 -10.688 1.00 94.31 305 GLY A CA 1
ATOM 2238 C C . GLY A 1 305 ? 10.906 -10.087 -11.809 1.00 94.31 305 GLY A C 1
ATOM 2239 O O . GLY A 1 305 ? 11.639 -9.234 -12.310 1.00 94.31 305 GLY A O 1
ATOM 2240 N N . ALA A 1 306 ? 10.879 -11.345 -12.254 1.00 95.62 306 ALA A N 1
ATOM 2241 C CA . ALA A 1 306 ? 11.710 -11.818 -13.355 1.00 95.62 306 ALA A CA 1
ATOM 2242 C C . ALA A 1 306 ? 11.399 -11.096 -14.679 1.00 95.62 306 ALA A C 1
ATOM 2244 O O . ALA A 1 306 ? 12.334 -10.681 -15.373 1.00 95.62 306 ALA A O 1
ATOM 2245 N N . LEU A 1 307 ? 10.112 -10.906 -15.001 1.00 95.50 307 LEU A N 1
ATOM 2246 C CA . LEU A 1 307 ? 9.668 -10.165 -16.185 1.00 95.50 307 LEU A CA 1
ATOM 2247 C C . LEU A 1 307 ? 10.177 -8.716 -16.161 1.00 95.50 307 LEU A C 1
ATOM 2249 O O . LEU A 1 307 ? 10.748 -8.244 -17.145 1.00 95.50 307 LEU A O 1
ATOM 2253 N N . LEU A 1 308 ? 10.011 -8.020 -15.033 1.00 95.94 308 LEU A N 1
ATOM 2254 C CA . LEU A 1 308 ? 10.425 -6.622 -14.887 1.00 95.94 308 LEU A CA 1
ATOM 2255 C C . LEU A 1 308 ? 11.946 -6.465 -14.936 1.00 95.94 308 LEU A C 1
ATOM 2257 O O . LEU A 1 308 ? 12.454 -5.570 -15.613 1.00 95.94 308 LEU A O 1
ATOM 2261 N N . ARG A 1 309 ? 12.690 -7.368 -14.292 1.00 95.44 309 ARG A N 1
ATOM 2262 C CA . ARG A 1 309 ? 14.155 -7.399 -14.370 1.00 95.44 309 ARG A CA 1
ATOM 2263 C C . ARG A 1 309 ? 14.638 -7.564 -15.811 1.00 95.44 309 ARG A C 1
ATOM 2265 O O . ARG A 1 309 ? 15.531 -6.840 -16.249 1.00 95.44 309 ARG A O 1
ATOM 2272 N N . GLN A 1 310 ? 14.027 -8.481 -16.564 1.00 94.81 310 GLN A N 1
ATOM 2273 C CA . GLN A 1 310 ? 14.343 -8.665 -17.980 1.00 94.81 310 GLN A CA 1
ATOM 2274 C C . GLN A 1 310 ? 14.029 -7.398 -18.789 1.00 94.81 310 GLN A C 1
ATOM 2276 O O . GLN A 1 310 ? 14.859 -6.971 -19.590 1.00 94.81 310 GLN A O 1
ATOM 2281 N N . ALA A 1 311 ? 12.881 -6.757 -18.542 1.00 93.81 311 ALA A N 1
ATOM 2282 C CA . ALA A 1 311 ? 12.500 -5.515 -19.213 1.00 93.81 311 ALA A CA 1
ATOM 2283 C C . ALA A 1 311 ? 13.524 -4.394 -18.986 1.00 93.81 311 ALA A C 1
ATOM 2285 O O . ALA A 1 311 ? 13.926 -3.723 -19.937 1.00 93.81 311 ALA A O 1
ATOM 2286 N N . PHE A 1 312 ? 14.004 -4.222 -17.749 1.00 92.25 312 PHE A N 1
ATOM 2287 C CA . PHE A 1 312 ? 15.067 -3.261 -17.447 1.00 92.25 312 PHE A CA 1
ATOM 2288 C C . PHE A 1 312 ? 16.371 -3.569 -18.192 1.00 92.25 312 PHE A C 1
ATOM 2290 O O . PHE A 1 312 ? 17.033 -2.637 -18.653 1.00 92.25 312 PHE A O 1
ATOM 2297 N N . GLY A 1 313 ? 16.733 -4.848 -18.337 1.00 89.94 313 GLY A N 1
ATOM 2298 C CA . GLY A 1 313 ? 17.896 -5.275 -19.119 1.00 89.94 313 GLY A CA 1
ATOM 2299 C C . GLY A 1 313 ? 17.794 -4.879 -20.595 1.00 89.94 313 GLY A C 1
ATOM 2300 O O . GLY A 1 313 ? 18.724 -4.283 -21.137 1.00 89.94 313 GLY A O 1
ATOM 2301 N N . GLU A 1 314 ? 16.644 -5.130 -21.222 1.00 88.56 314 GLU A N 1
ATOM 2302 C CA . GLU A 1 314 ? 16.388 -4.784 -22.630 1.00 88.56 314 GLU A CA 1
ATOM 2303 C C . GLU A 1 314 ? 16.375 -3.264 -22.862 1.00 88.56 314 GLU A C 1
ATOM 2305 O O . GLU A 1 314 ? 16.989 -2.761 -23.805 1.00 88.56 314 GLU A O 1
ATOM 2310 N N . VAL A 1 315 ? 15.719 -2.504 -21.976 1.00 83.31 315 VAL A N 1
ATOM 2311 C CA . VAL A 1 315 ? 15.623 -1.038 -22.097 1.00 83.31 315 VAL A CA 1
ATOM 2312 C C . VAL A 1 315 ? 16.988 -0.365 -21.923 1.00 83.31 315 VAL A C 1
ATOM 2314 O O . VAL A 1 315 ? 17.275 0.593 -22.638 1.00 83.31 315 VAL A O 1
ATOM 2317 N N . ARG A 1 316 ? 17.846 -0.872 -21.025 1.00 80.19 316 ARG A N 1
ATOM 2318 C CA . ARG A 1 316 ? 19.215 -0.359 -20.820 1.00 80.19 316 ARG A CA 1
ATOM 2319 C C . ARG A 1 316 ? 20.202 -0.808 -21.901 1.00 80.19 316 ARG A C 1
ATOM 2321 O O . ARG A 1 316 ? 21.168 -0.103 -22.165 1.00 80.19 316 ARG A O 1
ATOM 2328 N N . GLY A 1 317 ? 20.001 -1.983 -22.498 1.00 68.12 317 GLY A N 1
ATOM 2329 C CA . GLY A 1 317 ? 20.877 -2.519 -23.546 1.00 68.12 317 GLY A CA 1
ATOM 2330 C C . GLY A 1 317 ? 20.624 -1.934 -24.940 1.00 68.12 317 GLY A C 1
ATOM 2331 O O . GLY A 1 317 ? 21.498 -2.013 -25.801 1.00 68.12 317 GLY A O 1
ATOM 2332 N N . GLY A 1 318 ? 19.437 -1.363 -25.175 1.00 55.41 318 GLY A N 1
ATOM 2333 C CA . GLY A 1 318 ? 19.038 -0.769 -26.456 1.00 55.41 318 GLY A CA 1
ATOM 2334 C C . GLY A 1 318 ? 19.233 0.749 -26.582 1.00 55.41 318 GLY A C 1
ATOM 2335 O O . GLY A 1 318 ? 18.867 1.305 -27.622 1.00 55.41 318 GLY A O 1
ATOM 2336 N N . SER A 1 319 ? 19.737 1.416 -25.538 1.00 45.66 319 SER A N 1
ATOM 2337 C CA . SER A 1 319 ? 20.014 2.863 -25.482 1.00 45.66 319 SER A CA 1
ATOM 2338 C C . SER A 1 319 ? 21.440 3.219 -25.878 1.00 45.66 319 SER A C 1
ATOM 2340 O O . SER A 1 319 ? 22.362 2.530 -25.390 1.00 45.66 319 SER A O 1
#

Sequence (319 aa):
MGGTVDFYIRDFPGLVRLSVAAARAFRSPALMAGAEEARFFVDLEALVGVPGTAEVTVEELLDESGEGEEMFSGTALESCRYEISVEFSRRTEAEAPGQGRSIGRKLFQRLVALNTPMVYAVHDAEALAAEFSPENGVRDFTPPVDITDESLKAESVLSSPVPRPSPGKPGPTAANVSFRVSSFGRLVIFEPLEGDGGAALGPIIELRSSPEETELVGNAAEAVVDYLSGGELGGRVDDPLGVIATTIGTTPENFTDQAPCFLVTVGSGEAAVASWRFRGGAGAPGGPGREVLRAALPADSGAWGALLRQAFGEVRGGS

pLDDT: mean 82.74, std 15.04, range [33.06, 97.25]

Organism: NCBI:txid665004